Protein AF-A0A417QX88-F1 (afdb_monomer)

Solvent-accessible surface area (backbone atoms only — not comparable to full-atom values): 11769 Å² total; per-residue (Å²): 132,77,87,82,66,72,83,71,76,56,52,74,82,55,57,84,54,62,68,62,38,30,56,49,25,40,46,47,68,73,67,51,51,73,69,57,49,43,48,50,41,42,77,67,42,73,80,73,62,98,41,61,74,57,43,46,50,51,44,55,52,35,53,58,27,56,59,56,58,77,44,70,67,60,39,42,36,34,41,70,45,60,70,69,62,18,41,51,52,52,48,52,23,46,29,65,70,27,60,65,53,34,49,46,48,53,67,52,51,44,45,26,62,74,70,68,50,40,74,63,57,73,62,60,55,47,54,51,52,52,54,47,29,77,75,28,71,75,56,49,70,53,53,67,70,57,52,52,47,44,48,59,51,50,49,52,49,43,57,76,63,45,35,50,80,67,90,73,78,83,90,53,49,12,56,60,100,92,46,69,54,42,76,82,85,96,77,88,59,70,42,92,76,82,74,39,28,51,64,86,128

Mean predicted aligned error: 9.27 Å

Sequence (201 aa):
MDHSYRYIASLTREPFLFYEMRSIAKLMAEGNSDDAIVKEIVEQNLFQYPTEKSITRIAKACIKRLHALEDDSLVSAIASQPTDVAKQICLYALMKQSRLAWEFMVTVIGEKYRLRDTSFGKIDLNTFFMRLQEQNDTVASWIDTTITKLKQIIARVMESNITETYDLDDDTYAEEEGKVYDVADDSEWKAVGEKIRINIR

Foldseek 3Di:
DDPPDDADLCCLLAFLCLVLLLQLLQVVVVVDDLVRSLVVCLVVVVVVDPDNVSSSVNSVSSVVLLVLVVDNVLSNCLNDPPSQSVLVSSLVSVLSVGVLSVCLCCPQVVVCLVVVPFFDDPVSLVVSLVVVLVVDVVSVPDDPVSSVSSSVRSVVSCVRHFWDWDPDDAQAWFDDPLDIGGDDDDDDTHDDDTRTTGDDD

Structure (mmCIF, N/CA/C/O backbone):
data_AF-A0A417QX88-F1
#
_entry.id   AF-A0A417QX88-F1
#
loop_
_atom_site.group_PDB
_atom_site.id
_atom_site.type_symbol
_atom_site.label_atom_id
_atom_site.label_alt_id
_atom_site.label_comp_id
_atom_site.label_asym_id
_atom_site.label_entity_id
_atom_site.label_seq_id
_atom_site.pdbx_PDB_ins_code
_atom_site.Cartn_x
_atom_site.Cartn_y
_atom_site.Cartn_z
_atom_site.occupancy
_atom_site.B_iso_or_equiv
_atom_site.auth_seq_id
_atom_site.auth_comp_id
_atom_site.auth_asym_id
_atom_site.auth_atom_id
_atom_site.pdbx_PDB_model_num
ATOM 1 N N . MET A 1 1 ? -9.409 -3.295 -14.154 1.00 56.66 1 MET A N 1
ATOM 2 C CA . MET A 1 1 ? -8.949 -1.932 -13.815 1.00 56.66 1 MET A CA 1
ATOM 3 C C . MET A 1 1 ? -8.935 -1.123 -15.102 1.00 56.66 1 MET A C 1
ATOM 5 O O . MET A 1 1 ? -8.547 -1.681 -16.125 1.00 56.66 1 MET A O 1
ATOM 9 N N . ASP A 1 2 ? -9.397 0.126 -15.090 1.00 51.06 2 ASP A N 1
ATOM 10 C CA . ASP A 1 2 ? -9.293 0.988 -16.274 1.00 51.06 2 ASP A CA 1
ATOM 11 C C . ASP A 1 2 ? -7.820 1.383 -16.498 1.00 51.06 2 ASP A C 1
ATOM 13 O O . ASP A 1 2 ? -7.106 1.725 -15.555 1.00 51.06 2 ASP A O 1
ATOM 17 N N . HIS A 1 3 ? -7.357 1.315 -17.745 1.00 54.84 3 HIS A N 1
ATOM 18 C CA . HIS A 1 3 ? -5.982 1.647 -18.125 1.00 54.84 3 HIS A CA 1
ATOM 19 C C . HIS A 1 3 ? -5.773 3.169 -18.294 1.00 54.84 3 HIS A C 1
ATOM 21 O O . HIS A 1 3 ? -4.644 3.613 -18.517 1.00 54.84 3 HIS A O 1
ATOM 27 N N . SER A 1 4 ? -6.831 3.980 -18.142 1.00 61.69 4 SER A N 1
ATOM 28 C CA . SER A 1 4 ? -6.784 5.452 -18.167 1.00 61.69 4 SER A CA 1
ATOM 29 C C . SER A 1 4 ? -6.117 6.098 -16.938 1.00 61.69 4 SER A C 1
ATOM 31 O O . SER A 1 4 ? -5.717 7.265 -16.990 1.00 61.69 4 SER A O 1
ATOM 33 N N . TYR A 1 5 ? -5.969 5.366 -15.825 1.00 72.31 5 TYR A N 1
ATOM 34 C CA . TYR A 1 5 ? -5.398 5.912 -14.590 1.00 72.31 5 TYR A CA 1
ATOM 35 C C . TYR A 1 5 ? -3.948 6.370 -14.802 1.00 72.31 5 TYR A C 1
ATOM 37 O O . TYR A 1 5 ? -3.100 5.609 -15.267 1.00 72.31 5 TYR A O 1
ATOM 45 N N . ARG A 1 6 ? -3.644 7.618 -14.432 1.00 87.25 6 ARG A N 1
ATOM 46 C CA . ARG A 1 6 ? -2.292 8.193 -14.539 1.00 87.25 6 ARG A CA 1
ATOM 47 C C . ARG A 1 6 ? -1.358 7.636 -13.463 1.00 87.25 6 ARG A C 1
ATOM 49 O O . ARG A 1 6 ? -1.769 7.456 -12.317 1.00 87.25 6 ARG A O 1
ATOM 56 N N . TYR A 1 7 ? -0.083 7.446 -13.804 1.00 91.50 7 TYR A N 1
ATOM 57 C CA . TYR A 1 7 ? 0.955 7.196 -12.805 1.00 91.50 7 TYR A CA 1
ATOM 58 C C . TYR A 1 7 ? 1.126 8.431 -11.918 1.00 91.50 7 TYR A C 1
ATOM 60 O O . TYR A 1 7 ? 1.327 9.542 -12.407 1.00 91.50 7 TYR A O 1
ATOM 68 N N . ILE A 1 8 ? 1.061 8.230 -10.603 1.00 91.50 8 ILE A N 1
ATOM 69 C CA . ILE A 1 8 ? 1.268 9.274 -9.600 1.00 91.50 8 ILE A CA 1
ATOM 70 C C . ILE A 1 8 ? 2.163 8.745 -8.481 1.00 91.50 8 ILE A C 1
ATOM 72 O O . ILE A 1 8 ? 2.001 7.620 -8.014 1.00 91.50 8 ILE A O 1
ATOM 76 N N . ALA A 1 9 ? 3.081 9.578 -7.997 1.00 90.75 9 ALA A N 1
ATOM 77 C CA . ALA A 1 9 ? 3.989 9.231 -6.905 1.00 90.75 9 ALA A CA 1
ATOM 78 C C . ALA A 1 9 ? 3.342 9.363 -5.504 1.00 90.75 9 ALA A C 1
ATOM 80 O O . ALA A 1 9 ? 4.040 9.623 -4.521 1.00 90.75 9 ALA A O 1
ATOM 81 N N . SER A 1 10 ? 2.014 9.211 -5.382 1.00 87.00 10 SER A N 1
ATOM 82 C CA . SER A 1 10 ? 1.261 9.415 -4.127 1.00 87.00 10 SER A CA 1
ATOM 83 C C . SER A 1 10 ? 1.752 8.526 -2.984 1.00 87.00 10 SER A C 1
ATOM 85 O O . SER A 1 10 ? 1.818 8.987 -1.844 1.00 87.00 10 SER A O 1
ATOM 87 N N . LEU A 1 11 ? 2.214 7.309 -3.300 1.00 90.44 11 LEU A N 1
ATOM 88 C CA . LEU A 1 11 ? 2.825 6.374 -2.348 1.00 90.44 11 LEU A CA 1
ATOM 89 C C . LEU A 1 11 ? 3.933 7.017 -1.498 1.00 90.44 11 LEU A C 1
ATOM 91 O O . LEU A 1 11 ? 4.059 6.680 -0.327 1.00 90.44 11 LEU A O 1
ATOM 95 N N . THR A 1 12 ? 4.688 7.990 -2.031 1.00 91.06 12 THR A N 1
ATOM 96 C CA . THR A 1 12 ? 5.732 8.717 -1.274 1.00 91.06 12 THR A CA 1
ATOM 97 C C . THR A 1 12 ? 5.208 9.462 -0.041 1.00 91.06 12 THR A C 1
ATOM 99 O O . THR A 1 12 ? 5.976 9.706 0.890 1.00 91.06 12 THR A O 1
ATOM 102 N N . ARG A 1 13 ? 3.916 9.817 -0.028 1.00 87.19 13 ARG A N 1
ATOM 103 C CA . ARG A 1 13 ? 3.215 10.525 1.058 1.00 87.19 13 ARG A CA 1
ATOM 104 C C . ARG A 1 13 ? 2.175 9.653 1.763 1.00 87.19 13 ARG A C 1
ATOM 106 O O . ARG A 1 13 ? 1.804 9.955 2.899 1.00 87.19 13 ARG A O 1
ATOM 113 N N . GLU A 1 14 ? 1.670 8.637 1.069 1.00 89.81 14 GLU A N 1
ATOM 114 C CA . GLU A 1 14 ? 0.583 7.735 1.471 1.00 89.81 14 GLU A CA 1
ATOM 115 C C . GLU A 1 14 ? 1.016 6.282 1.204 1.00 89.81 14 GLU A C 1
ATOM 117 O O . GLU A 1 14 ? 0.520 5.654 0.264 1.00 89.81 14 GLU A O 1
ATOM 122 N N . PRO A 1 15 ? 1.985 5.754 1.981 1.00 91.75 15 PRO A N 1
ATOM 123 C CA . PRO A 1 15 ? 2.540 4.414 1.789 1.00 91.75 15 PRO A CA 1
ATOM 124 C C . PRO A 1 15 ? 1.528 3.334 2.224 1.00 91.75 15 PRO A C 1
ATOM 126 O O . PRO A 1 15 ? 0.315 3.555 2.209 1.00 91.75 15 PRO A O 1
ATOM 129 N N . PHE A 1 16 ? 2.006 2.145 2.601 1.00 94.25 16 PHE A N 1
ATOM 130 C CA . PHE A 1 16 ? 1.146 1.001 2.909 1.00 94.25 16 PHE A CA 1
ATOM 131 C C . PHE A 1 16 ? 0.114 1.272 4.018 1.00 94.25 16 PHE A C 1
ATOM 133 O O . PHE A 1 16 ? -1.048 0.914 3.846 1.00 94.25 16 PHE A O 1
ATOM 140 N N . LEU A 1 17 ? 0.513 1.977 5.088 1.00 94.69 17 LEU A N 1
ATOM 141 C CA . LEU A 1 17 ? -0.375 2.475 6.154 1.00 94.69 17 LEU A CA 1
ATOM 142 C C . LEU A 1 17 ? -1.281 1.384 6.766 1.00 94.69 17 LEU A C 1
ATOM 144 O O . LEU A 1 17 ? -2.457 1.614 7.030 1.00 94.69 17 LEU A O 1
ATOM 148 N N . PHE A 1 18 ? -0.757 0.163 6.938 1.00 96.00 18 PHE A N 1
ATOM 149 C CA . PHE A 1 18 ? -1.550 -0.998 7.362 1.00 96.00 18 PHE A CA 1
ATOM 150 C C . PHE A 1 18 ? -2.247 -0.797 8.714 1.00 96.00 18 PHE A C 1
ATOM 152 O O . PHE A 1 18 ? -3.421 -1.137 8.855 1.00 96.00 18 PHE A O 1
ATOM 159 N N . TYR A 1 19 ? -1.543 -0.235 9.699 1.00 95.50 19 TYR A N 1
ATOM 160 C CA . TYR A 1 19 ? -2.104 -0.020 11.031 1.00 95.50 19 TYR A CA 1
ATOM 161 C C . TYR A 1 19 ? -3.177 1.071 11.011 1.00 95.50 19 TYR A C 1
ATOM 163 O O . TYR A 1 19 ? -4.249 0.880 11.577 1.00 95.50 19 TYR A O 1
ATOM 171 N N . GLU A 1 20 ? -2.944 2.166 10.286 1.00 97.56 20 GLU A N 1
ATOM 172 C CA . GLU A 1 20 ? -3.911 3.251 10.118 1.00 97.56 20 GLU A CA 1
ATOM 173 C C . GLU A 1 20 ? -5.166 2.786 9.357 1.00 97.56 20 GLU A C 1
ATOM 175 O O . GLU A 1 20 ? -6.287 3.065 9.783 1.00 97.56 20 GLU A O 1
ATOM 180 N N . MET A 1 21 ? -4.986 2.010 8.280 1.00 97.50 21 MET A N 1
ATOM 181 C CA . MET A 1 21 ? -6.064 1.331 7.547 1.00 97.50 21 MET A CA 1
ATOM 182 C C . MET A 1 21 ? -6.881 0.418 8.465 1.00 97.50 21 MET A C 1
ATOM 184 O O . MET A 1 21 ? -8.108 0.456 8.432 1.00 97.50 21 MET A O 1
ATOM 188 N N . ARG A 1 22 ? -6.218 -0.385 9.308 1.00 97.75 22 ARG A N 1
ATOM 189 C CA . ARG A 1 22 ? -6.894 -1.321 10.213 1.00 97.75 22 ARG A CA 1
ATOM 190 C C . ARG A 1 22 ? -7.647 -0.622 11.342 1.00 97.75 22 ARG A C 1
ATOM 192 O O . ARG A 1 22 ? -8.733 -1.074 11.697 1.00 97.75 22 ARG A O 1
ATOM 199 N N . SER A 1 23 ? -7.110 0.466 11.889 1.00 97.19 23 SER A N 1
ATOM 200 C CA . SER A 1 23 ? -7.814 1.277 12.888 1.00 97.19 23 SER A CA 1
ATOM 201 C C . SER A 1 23 ? -9.066 1.932 12.300 1.00 97.19 23 SER A C 1
ATOM 203 O O . SER A 1 23 ? -10.122 1.867 12.919 1.00 97.19 23 SER A O 1
ATOM 205 N N . ILE A 1 24 ? -8.993 2.471 11.077 1.00 98.00 24 ILE A N 1
ATOM 206 C CA . ILE A 1 24 ? -10.173 3.014 10.384 1.00 98.00 24 ILE A CA 1
ATOM 207 C C . ILE A 1 24 ? -11.195 1.920 10.078 1.00 98.00 24 ILE A C 1
ATOM 209 O O . ILE A 1 24 ? -12.373 2.110 10.350 1.00 98.00 24 ILE A O 1
ATOM 213 N N . ALA A 1 25 ? -10.763 0.767 9.561 1.00 97.75 25 ALA A N 1
ATOM 214 C CA . ALA A 1 25 ? -11.668 -0.330 9.223 1.00 97.75 25 ALA A CA 1
ATOM 215 C C . ALA A 1 25 ? -12.491 -0.818 10.433 1.00 97.75 25 ALA A C 1
ATOM 217 O O . ALA A 1 25 ? -13.651 -1.185 10.268 1.00 97.75 25 ALA A O 1
ATOM 218 N N . LYS A 1 26 ? -11.925 -0.777 11.650 1.00 97.06 26 LYS A N 1
ATOM 219 C CA . LYS A 1 26 ? -12.666 -1.049 12.896 1.00 97.06 26 LYS A CA 1
ATOM 220 C C . LYS A 1 26 ? -13.763 -0.012 13.144 1.00 97.06 26 LYS A C 1
ATOM 222 O O . LYS A 1 26 ? -14.918 -0.391 13.288 1.00 97.06 26 LYS A O 1
ATOM 227 N N . LEU A 1 27 ? -13.420 1.275 13.094 1.00 97.00 27 LEU A N 1
ATOM 228 C CA . LEU A 1 27 ? -14.381 2.364 13.301 1.00 97.00 27 LEU A CA 1
ATOM 229 C C . LEU A 1 27 ? -15.478 2.393 12.216 1.00 97.00 27 LEU A C 1
ATOM 231 O O . LEU A 1 27 ? -16.621 2.731 12.514 1.00 97.00 27 LEU A O 1
ATOM 235 N N . MET A 1 28 ? -15.166 1.990 10.976 1.00 96.69 28 MET A N 1
ATOM 236 C CA . MET A 1 28 ? -16.160 1.792 9.908 1.00 96.69 28 MET A CA 1
ATOM 237 C C . MET A 1 28 ? -17.091 0.607 10.206 1.00 96.69 28 MET A C 1
ATOM 239 O O . MET A 1 28 ? -18.299 0.720 10.016 1.00 96.69 28 MET A O 1
ATOM 243 N N . ALA A 1 29 ? -16.560 -0.512 10.715 1.00 93.12 29 ALA A N 1
ATOM 244 C CA . ALA A 1 29 ? -17.356 -1.686 11.091 1.00 93.12 29 ALA A CA 1
ATOM 245 C C . ALA A 1 29 ? -18.301 -1.432 12.286 1.00 93.12 29 ALA A C 1
ATOM 247 O O . ALA A 1 29 ? -19.298 -2.134 12.442 1.00 93.12 29 ALA A O 1
ATOM 248 N N . GLU A 1 30 ? -18.021 -0.412 13.099 1.00 93.56 30 GLU A N 1
ATOM 249 C CA . GLU A 1 30 ? -18.901 0.089 14.165 1.00 93.56 30 GLU A CA 1
ATOM 250 C C . GLU A 1 30 ? -20.047 0.985 13.642 1.00 93.56 30 GLU A C 1
ATOM 252 O O . GLU A 1 30 ? -20.942 1.348 14.404 1.00 93.56 30 GLU A O 1
ATOM 257 N N . GLY A 1 31 ? -20.058 1.322 12.345 1.00 92.75 31 GLY A N 1
ATOM 258 C CA . GLY A 1 31 ? -21.099 2.138 11.709 1.00 92.75 31 GLY A CA 1
ATOM 259 C C . GLY A 1 31 ? -20.891 3.653 11.818 1.00 92.75 31 GLY A C 1
ATOM 260 O O . GLY A 1 31 ? -21.815 4.418 11.534 1.00 92.75 31 GLY A O 1
ATOM 261 N N . ASN A 1 32 ? -19.698 4.106 12.216 1.00 94.00 32 ASN A N 1
ATOM 262 C CA . ASN A 1 32 ? -19.361 5.529 12.255 1.00 94.00 32 ASN A CA 1
ATOM 263 C C . ASN A 1 32 ? -19.246 6.115 10.834 1.00 94.00 32 ASN A C 1
ATOM 265 O O . ASN A 1 32 ? -18.794 5.448 9.905 1.00 94.00 32 ASN A O 1
ATOM 269 N N . SER A 1 33 ? -19.613 7.388 10.658 1.00 96.81 33 SER A N 1
ATOM 270 C CA . SER A 1 33 ? -19.434 8.089 9.379 1.00 96.81 33 SER A CA 1
ATOM 271 C C . SER A 1 33 ? -17.982 8.527 9.164 1.00 96.81 33 SER A C 1
ATOM 273 O O . SER A 1 33 ? -17.282 8.841 10.125 1.00 96.81 33 SER A O 1
ATOM 275 N N . ASP A 1 34 ? -17.544 8.637 7.905 1.00 97.69 34 ASP A N 1
ATOM 276 C CA . ASP A 1 34 ? -16.182 9.068 7.539 1.00 97.69 34 ASP A CA 1
ATOM 277 C C . ASP A 1 34 ? -15.715 10.335 8.288 1.00 97.69 34 ASP A C 1
ATOM 279 O O . ASP A 1 34 ? -14.581 10.394 8.765 1.00 97.69 34 ASP A O 1
ATOM 283 N N . ASP A 1 35 ? -16.584 11.342 8.433 1.00 97.31 35 ASP A N 1
ATOM 284 C CA . ASP A 1 35 ? -16.258 12.582 9.152 1.00 97.31 35 ASP A CA 1
ATOM 285 C C . ASP A 1 35 ? -16.132 12.374 10.671 1.00 97.31 35 ASP A C 1
ATOM 287 O O . ASP A 1 35 ? -15.257 12.977 11.295 1.00 97.31 35 ASP A O 1
ATOM 291 N N . ALA A 1 36 ? -16.954 11.504 11.272 1.00 97.25 36 ALA A N 1
ATOM 292 C CA . ALA A 1 36 ? -16.833 11.137 12.684 1.00 97.25 36 ALA A CA 1
ATOM 293 C C . ALA A 1 36 ? -15.532 10.359 12.942 1.00 97.25 36 ALA A C 1
ATOM 295 O O . ALA A 1 36 ? -14.806 10.676 13.881 1.00 97.25 36 ALA A O 1
ATOM 296 N N . ILE A 1 37 ? -15.188 9.428 12.048 1.00 97.62 37 ILE A N 1
ATOM 297 C CA . ILE A 1 37 ? -13.945 8.648 12.084 1.00 97.62 37 ILE A CA 1
ATOM 298 C C . ILE A 1 37 ? -12.719 9.563 11.981 1.00 97.62 37 ILE A C 1
ATOM 300 O O . ILE A 1 37 ? -11.797 9.465 12.790 1.00 97.62 37 ILE A O 1
ATOM 304 N N . VAL A 1 38 ? -12.696 10.489 11.012 1.00 97.44 38 VAL A N 1
ATOM 305 C CA . VAL A 1 38 ? -11.594 11.461 10.877 1.00 97.44 38 VAL A CA 1
ATOM 306 C C . VAL A 1 38 ? -11.479 12.328 12.127 1.00 97.44 38 VAL A C 1
ATOM 308 O O . VAL A 1 38 ? -10.363 12.562 12.591 1.00 97.44 38 VAL A O 1
ATOM 311 N N . LYS A 1 39 ? -12.608 12.794 12.675 1.00 97.06 39 LYS A N 1
ATOM 312 C CA . LYS A 1 39 ? -12.636 13.601 13.896 1.00 97.06 39 LYS A CA 1
ATOM 313 C C . LYS A 1 39 ? -12.027 12.838 15.076 1.00 97.06 39 LYS A C 1
ATOM 315 O O . LYS A 1 39 ? -11.098 13.346 15.694 1.00 97.06 39 LYS A O 1
ATOM 320 N N . GLU A 1 40 ? -12.487 11.618 15.338 1.00 96.94 40 GLU A N 1
ATOM 321 C CA . GLU A 1 40 ? -12.013 10.795 16.454 1.00 96.94 40 GLU A CA 1
ATOM 322 C C . GLU A 1 40 ? -10.508 10.503 16.369 1.00 96.94 40 GLU A C 1
ATOM 324 O O . GLU A 1 40 ? -9.769 10.694 17.336 1.00 96.94 40 GLU A O 1
ATOM 329 N N . ILE A 1 41 ? -10.035 10.104 15.185 1.00 96.19 41 ILE A N 1
ATOM 330 C CA . ILE A 1 41 ? -8.622 9.801 14.929 1.00 96.19 41 ILE A CA 1
ATOM 331 C C . ILE A 1 41 ? -7.725 11.021 15.182 1.00 96.19 41 ILE A C 1
ATOM 333 O O . ILE A 1 41 ? -6.596 10.857 15.654 1.00 96.19 41 ILE A O 1
ATOM 337 N N . VAL A 1 42 ? -8.207 12.228 14.867 1.00 95.88 42 VAL A N 1
ATOM 338 C CA . VAL A 1 42 ? -7.495 13.490 15.116 1.00 95.88 42 VAL A CA 1
ATOM 339 C C . VAL A 1 42 ? -7.536 13.864 16.598 1.00 95.88 42 VAL A C 1
ATOM 341 O O . VAL A 1 42 ? -6.475 14.088 17.174 1.00 95.88 42 VAL A O 1
ATOM 344 N N . GLU A 1 43 ? -8.716 13.878 17.224 1.00 95.50 43 GLU A N 1
ATOM 345 C CA . GLU A 1 43 ? -8.901 14.288 18.626 1.00 95.50 43 GLU A CA 1
ATOM 346 C C . GLU A 1 43 ? -8.156 13.379 19.616 1.00 95.50 43 GLU A C 1
ATOM 348 O O . GLU A 1 43 ? -7.563 13.870 20.574 1.00 95.50 43 GLU A O 1
ATOM 353 N N . GLN A 1 44 ? -8.128 12.065 19.369 1.00 94.38 44 GLN A N 1
ATOM 354 C CA . GLN A 1 44 ? -7.397 11.102 20.204 1.00 94.38 44 GLN A CA 1
ATOM 355 C C . GLN A 1 44 ? -5.948 10.854 19.731 1.00 94.38 44 GLN A C 1
ATOM 357 O O . GLN A 1 44 ? -5.217 10.091 20.362 1.00 94.38 44 GLN A O 1
ATOM 362 N N . ASN A 1 45 ? -5.523 11.456 18.610 1.00 92.56 45 ASN A N 1
ATOM 363 C CA . ASN A 1 45 ? -4.259 11.168 17.917 1.00 92.56 45 ASN A CA 1
ATOM 364 C C . ASN A 1 45 ? -3.975 9.654 17.786 1.00 92.56 45 ASN A C 1
ATOM 366 O O . ASN A 1 45 ? -2.886 9.174 18.108 1.00 92.56 45 ASN A O 1
ATOM 370 N N . LEU A 1 46 ? -4.950 8.875 17.301 1.00 90.75 46 LEU A N 1
ATOM 371 C CA . LEU A 1 46 ? -4.855 7.403 17.256 1.00 90.75 46 LEU A CA 1
ATOM 372 C C . LEU A 1 46 ? -3.676 6.882 16.419 1.00 90.75 46 LEU A C 1
ATOM 374 O O . LEU A 1 46 ? -3.261 5.735 16.568 1.00 90.75 46 LEU A O 1
ATOM 378 N N . PHE A 1 47 ? -3.126 7.721 15.541 1.00 91.88 47 PHE A N 1
ATOM 379 C CA . PHE A 1 47 ? -1.981 7.390 14.698 1.00 91.88 47 PHE A CA 1
ATOM 380 C C . PHE A 1 47 ? -0.627 7.852 15.271 1.00 91.88 47 PHE A C 1
ATOM 382 O O . PHE A 1 47 ? 0.406 7.519 14.697 1.00 91.88 47 PHE A O 1
ATOM 389 N N . GLN A 1 48 ? -0.609 8.620 16.366 1.00 92.12 48 GLN A N 1
ATOM 390 C CA . GLN A 1 48 ? 0.602 9.134 17.026 1.00 92.12 48 GLN A CA 1
ATOM 391 C C . GLN A 1 48 ? 1.520 9.976 16.106 1.00 92.12 48 GLN A C 1
ATOM 393 O O . GLN A 1 48 ? 2.746 9.959 16.230 1.00 92.12 48 GLN A O 1
ATOM 398 N N . TYR A 1 49 ? 0.939 10.753 15.182 1.00 90.88 49 TYR A N 1
ATOM 399 C CA . TYR A 1 49 ? 1.696 11.685 14.329 1.00 90.88 49 TYR A CA 1
ATOM 400 C C . TYR A 1 49 ? 1.814 13.069 14.998 1.00 90.88 49 TYR A C 1
ATOM 402 O O . TYR A 1 49 ? 0.933 13.469 15.759 1.00 90.88 49 TYR A O 1
ATOM 410 N N . PRO A 1 50 ? 2.859 13.862 14.686 1.00 89.44 50 PRO A N 1
ATOM 411 C CA . PRO A 1 50 ? 3.140 15.122 15.384 1.00 89.44 50 PRO A CA 1
ATOM 412 C C . PRO A 1 50 ? 2.215 16.296 15.014 1.00 89.44 50 PRO A C 1
ATOM 414 O O . PRO A 1 50 ? 2.346 17.370 15.591 1.00 89.44 50 PRO A O 1
ATOM 417 N N . THR A 1 51 ? 1.334 16.157 14.013 1.00 94.38 51 THR A N 1
ATOM 418 C CA . THR A 1 51 ? 0.453 17.250 13.554 1.00 94.38 51 THR A CA 1
ATOM 419 C C . THR A 1 51 ? -0.908 16.742 13.083 1.00 94.38 51 THR A C 1
ATOM 421 O O . THR A 1 51 ? -0.979 15.858 12.227 1.00 94.38 51 THR A O 1
ATOM 424 N N . GLU A 1 52 ? -1.987 17.389 13.533 1.00 94.38 52 GLU A N 1
ATOM 425 C CA . GLU A 1 52 ? -3.375 17.127 13.106 1.00 94.38 52 GLU A CA 1
ATOM 426 C C . GLU A 1 52 ? -3.546 17.138 11.584 1.00 94.38 52 GLU A C 1
ATOM 428 O O . GLU A 1 52 ? -4.240 16.296 11.017 1.00 94.38 52 GLU A O 1
ATOM 433 N N . LYS A 1 53 ? -2.851 18.046 10.889 1.00 94.25 53 LYS A N 1
ATOM 434 C CA . LYS A 1 53 ? -2.840 18.114 9.421 1.00 94.25 53 LYS A CA 1
ATOM 435 C C . LYS A 1 53 ? -2.299 16.833 8.772 1.00 94.25 53 LYS A C 1
ATOM 437 O O . LYS A 1 53 ? -2.783 16.439 7.711 1.00 94.25 53 LYS A O 1
ATOM 442 N N . SER A 1 54 ? -1.310 16.182 9.387 1.00 91.88 54 SER A N 1
ATOM 443 C CA . SER A 1 54 ? -0.781 14.898 8.908 1.00 91.88 54 SER A CA 1
ATOM 444 C C . SER A 1 54 ? -1.747 13.759 9.210 1.00 91.88 54 SER A C 1
ATOM 446 O O . SER A 1 54 ? -2.041 12.982 8.304 1.00 91.88 54 SER A O 1
ATOM 448 N N . ILE A 1 55 ? -2.293 13.722 10.430 1.00 94.62 55 ILE A N 1
ATOM 449 C CA . ILE A 1 55 ? -3.296 12.740 10.866 1.00 94.62 55 ILE A CA 1
ATOM 450 C C . ILE A 1 55 ? -4.519 12.782 9.937 1.00 94.62 55 ILE A C 1
ATOM 452 O O . ILE A 1 55 ? -4.858 11.779 9.317 1.00 94.62 55 ILE A O 1
ATOM 456 N N . THR A 1 56 ? -5.105 13.966 9.739 1.00 96.25 56 THR A N 1
ATOM 457 C CA . THR A 1 56 ? -6.270 14.201 8.867 1.00 96.25 56 THR A CA 1
ATOM 458 C C . THR A 1 56 ? -6.017 13.737 7.432 1.00 96.25 56 THR A C 1
ATOM 460 O O . THR A 1 56 ? -6.876 13.114 6.809 1.00 96.25 56 THR A O 1
ATOM 463 N N . ARG A 1 57 ? -4.832 14.040 6.881 1.00 94.88 57 ARG A N 1
ATOM 464 C CA . ARG A 1 57 ? -4.456 13.643 5.517 1.00 94.88 57 ARG A CA 1
ATOM 465 C C . ARG A 1 57 ? -4.334 12.125 5.390 1.00 94.88 57 ARG A C 1
ATOM 467 O O . ARG A 1 57 ? -4.840 11.566 4.423 1.00 94.88 57 ARG A O 1
ATOM 474 N N . ILE A 1 58 ? -3.680 11.475 6.352 1.00 95.62 58 ILE A N 1
ATOM 475 C CA . ILE A 1 58 ? -3.515 10.017 6.383 1.00 95.62 58 ILE A CA 1
ATOM 476 C C . ILE A 1 58 ? -4.877 9.339 6.553 1.00 95.62 58 ILE A C 1
ATOM 478 O O . ILE A 1 58 ? -5.191 8.433 5.788 1.00 95.62 58 ILE A O 1
ATOM 482 N N . ALA A 1 59 ? -5.727 9.840 7.453 1.00 96.94 59 ALA A N 1
ATOM 483 C CA . ALA A 1 59 ? -7.060 9.295 7.675 1.00 96.94 59 ALA A CA 1
ATOM 484 C C . ALA A 1 59 ? -7.910 9.334 6.396 1.00 96.94 59 ALA A C 1
ATOM 486 O O . ALA A 1 59 ? -8.422 8.306 5.958 1.00 96.94 59 ALA A O 1
ATOM 487 N N . LYS A 1 60 ? -7.967 10.491 5.720 1.00 96.25 60 LYS A N 1
ATOM 488 C CA . LYS A 1 60 ? -8.690 10.642 4.444 1.00 96.25 60 LYS A CA 1
ATOM 489 C C . LYS A 1 60 ? -8.102 9.787 3.314 1.00 96.25 60 LYS A C 1
ATOM 491 O O . LYS A 1 60 ? -8.856 9.279 2.487 1.00 96.25 60 LYS A O 1
ATOM 496 N N . ALA A 1 61 ? -6.782 9.594 3.275 1.00 94.88 61 ALA A N 1
ATOM 497 C CA . ALA A 1 61 ? -6.136 8.716 2.297 1.00 94.88 61 ALA A CA 1
ATOM 498 C C . ALA A 1 61 ? -6.487 7.233 2.515 1.00 94.88 61 ALA A C 1
ATOM 500 O O . ALA A 1 61 ? -6.747 6.521 1.542 1.00 94.88 61 ALA A O 1
ATOM 501 N N . CYS A 1 62 ? -6.535 6.793 3.776 1.00 97.19 62 CYS A N 1
ATOM 502 C CA . CYS A 1 62 ? -6.922 5.440 4.169 1.00 97.19 62 CYS A CA 1
ATOM 503 C C . CYS A 1 62 ? -8.418 5.178 3.936 1.00 97.19 62 CYS A C 1
ATOM 505 O O . CYS A 1 62 ? -8.749 4.195 3.284 1.00 97.19 62 CYS A O 1
ATOM 507 N N . ILE A 1 63 ? -9.312 6.087 4.345 1.00 97.38 63 ILE A N 1
ATOM 508 C CA . ILE A 1 63 ? -10.758 6.013 4.050 1.00 97.38 63 ILE A CA 1
ATOM 509 C C . ILE A 1 63 ? -10.994 5.883 2.538 1.00 97.38 63 ILE A C 1
ATOM 511 O O . ILE A 1 63 ? -11.648 4.948 2.081 1.00 97.38 63 ILE A O 1
ATOM 515 N N . LYS A 1 64 ? -10.357 6.739 1.724 1.00 95.38 64 LYS A N 1
ATOM 516 C CA . LYS A 1 64 ? -10.427 6.646 0.255 1.00 95.38 64 LYS A CA 1
ATOM 517 C C . LYS A 1 64 ? -9.916 5.302 -0.290 1.00 95.38 64 LYS A C 1
ATOM 519 O O . LYS A 1 64 ? -10.377 4.860 -1.339 1.00 95.38 64 LYS A O 1
ATOM 524 N N . ARG A 1 65 ? -8.928 4.681 0.363 1.00 95.81 65 ARG A N 1
ATOM 525 C C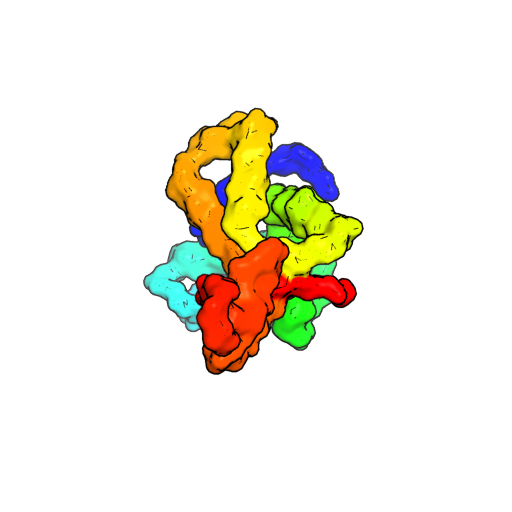A . ARG A 1 65 ? -8.366 3.381 -0.036 1.00 95.81 65 ARG A CA 1
ATOM 526 C C . ARG A 1 65 ? -9.282 2.219 0.358 1.00 95.81 65 ARG A C 1
ATOM 528 O O . ARG A 1 65 ? -9.403 1.286 -0.425 1.00 95.81 65 ARG A O 1
ATOM 535 N N . LEU A 1 66 ? -9.934 2.293 1.519 1.00 97.25 66 LEU A N 1
ATOM 536 C CA . LEU A 1 66 ? -10.930 1.318 1.972 1.00 97.25 66 LEU A CA 1
ATOM 537 C C . LEU A 1 66 ? -12.171 1.349 1.075 1.00 97.25 66 LEU A C 1
ATOM 539 O O . LEU A 1 66 ? -12.535 0.313 0.533 1.00 97.25 66 LEU A O 1
ATOM 543 N N . HIS A 1 67 ? -12.732 2.530 0.796 1.00 96.06 67 HIS A N 1
ATOM 544 C CA . HIS A 1 67 ? -13.865 2.672 -0.133 1.00 96.06 67 HIS A CA 1
ATOM 545 C C . HIS A 1 67 ? -13.561 2.154 -1.550 1.00 96.06 67 HIS A C 1
ATOM 547 O O . HIS A 1 67 ? -14.452 1.646 -2.219 1.00 96.06 67 HIS A O 1
ATOM 553 N N . ALA A 1 68 ? -12.300 2.201 -2.002 1.00 93.62 68 ALA A N 1
ATOM 554 C CA . ALA A 1 68 ? -11.886 1.652 -3.301 1.00 93.62 68 ALA A CA 1
ATOM 555 C C . ALA A 1 68 ? -11.903 0.106 -3.379 1.00 93.62 68 ALA A C 1
ATOM 557 O O . ALA A 1 68 ? -11.712 -0.461 -4.464 1.00 93.62 68 ALA A O 1
ATOM 558 N N . LEU A 1 69 ? -12.126 -0.594 -2.260 1.00 94.19 69 LEU A N 1
ATOM 559 C CA . LEU A 1 69 ? -12.443 -2.025 -2.273 1.00 94.19 69 LEU A CA 1
ATOM 560 C C . LEU A 1 69 ? -13.822 -2.280 -2.891 1.00 94.19 69 LEU A C 1
ATOM 562 O O . LEU A 1 69 ? -13.945 -3.246 -3.643 1.00 94.19 69 LEU A O 1
ATOM 566 N N . GLU A 1 70 ? -14.780 -1.371 -2.663 1.00 94.25 70 GLU A N 1
ATOM 567 C CA . GLU A 1 70 ? -16.188 -1.466 -3.093 1.00 94.25 70 GLU A CA 1
ATOM 568 C C . GLU A 1 70 ? -16.911 -2.699 -2.504 1.00 94.25 70 GLU A C 1
ATOM 570 O O . GLU A 1 70 ? -17.842 -3.234 -3.102 1.00 94.25 70 GLU A O 1
ATOM 575 N N . ASP A 1 71 ? -16.459 -3.160 -1.330 1.00 94.44 71 ASP A N 1
ATOM 576 C CA . ASP A 1 71 ? -16.933 -4.368 -0.646 1.00 94.44 71 ASP A CA 1
ATOM 577 C C . ASP A 1 71 ? -16.747 -4.238 0.881 1.00 94.44 71 ASP A C 1
ATOM 579 O O . ASP A 1 71 ? -15.627 -4.307 1.403 1.00 94.44 71 ASP A O 1
ATOM 583 N N . ASP A 1 72 ? -17.857 -4.072 1.605 1.00 93.69 72 ASP A N 1
ATOM 584 C CA . ASP A 1 72 ? -17.874 -3.931 3.067 1.00 93.69 72 ASP A CA 1
ATOM 585 C C . ASP A 1 72 ? -17.383 -5.195 3.794 1.00 93.69 72 ASP A C 1
ATOM 587 O O . ASP A 1 72 ? -16.864 -5.114 4.912 1.00 93.69 72 ASP A O 1
ATOM 591 N N . SER A 1 73 ? -17.485 -6.375 3.168 1.00 95.75 73 SER A N 1
ATOM 592 C CA . SER A 1 73 ? -16.972 -7.620 3.746 1.00 95.75 73 SER A CA 1
ATOM 593 C C . SER A 1 73 ? -15.441 -7.637 3.768 1.00 95.75 73 SER A C 1
ATOM 595 O O . SER A 1 73 ? -14.850 -8.100 4.745 1.00 95.75 73 SER A O 1
ATOM 597 N N . LEU A 1 74 ? -14.788 -7.038 2.763 1.00 96.19 74 LEU A N 1
ATOM 598 C CA . LEU A 1 74 ? -13.334 -6.855 2.741 1.00 96.19 74 LEU A CA 1
ATOM 599 C C . LEU A 1 74 ? -12.874 -5.810 3.769 1.00 96.19 74 LEU A C 1
ATOM 601 O O . LEU A 1 74 ? -11.853 -6.016 4.428 1.00 96.19 74 LEU A O 1
ATOM 605 N N . VAL A 1 75 ? -13.636 -4.728 3.966 1.00 97.12 75 VAL A N 1
ATOM 606 C CA . VAL A 1 75 ? -13.364 -3.736 5.027 1.00 97.12 75 VAL A CA 1
ATOM 607 C C . VAL A 1 75 ? -13.487 -4.383 6.413 1.00 97.12 75 VAL A C 1
ATOM 609 O O . VAL A 1 75 ? -12.562 -4.299 7.223 1.00 97.12 75 VAL A O 1
ATOM 612 N N . SER A 1 76 ? -14.573 -5.119 6.665 1.00 96.38 76 SER A N 1
ATOM 613 C CA . SER A 1 76 ? -14.779 -5.869 7.913 1.00 96.38 76 SER A CA 1
ATOM 614 C C . SER A 1 76 ? -13.694 -6.932 8.147 1.00 96.38 76 SER A C 1
ATOM 616 O O . SER A 1 76 ? -13.202 -7.106 9.269 1.00 96.38 76 SER A O 1
ATOM 618 N N . ALA A 1 77 ? -13.232 -7.596 7.085 1.00 96.00 77 ALA A N 1
ATOM 619 C CA . ALA A 1 77 ? -12.130 -8.547 7.153 1.00 96.00 77 ALA A CA 1
ATOM 620 C C . ALA A 1 77 ? -10.792 -7.882 7.533 1.00 96.00 77 ALA A C 1
ATOM 622 O O . ALA A 1 77 ? -10.064 -8.443 8.350 1.00 96.00 77 ALA A O 1
ATOM 623 N N . ILE A 1 78 ? -10.476 -6.673 7.044 1.00 97.38 78 ILE A N 1
ATOM 624 C CA . ILE A 1 78 ? -9.284 -5.919 7.494 1.00 97.38 78 ILE A CA 1
ATOM 625 C C . ILE A 1 78 ? -9.340 -5.656 9.009 1.00 97.38 78 ILE A C 1
ATOM 627 O O . ILE A 1 78 ? -8.328 -5.788 9.704 1.00 97.38 78 ILE A O 1
ATOM 631 N N . ALA A 1 79 ? -10.513 -5.297 9.538 1.00 97.12 79 ALA A N 1
ATOM 632 C CA . ALA A 1 79 ? -10.690 -5.040 10.964 1.00 97.12 79 ALA A CA 1
ATOM 633 C C . ALA A 1 79 ? -10.455 -6.308 11.811 1.00 97.12 79 ALA A C 1
ATOM 635 O O . ALA A 1 79 ? -9.665 -6.283 12.767 1.00 97.12 79 ALA A O 1
ATOM 636 N N .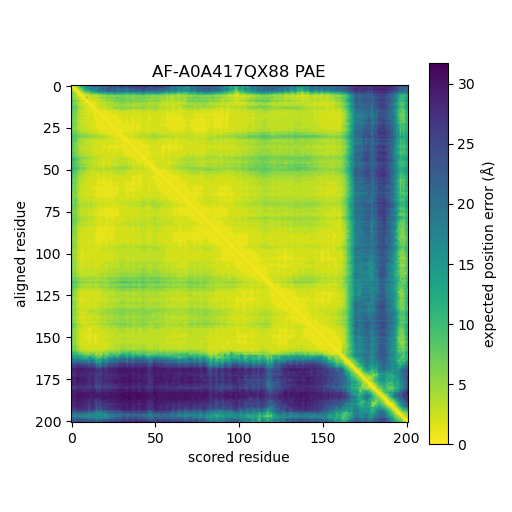 SER A 1 80 ? -11.105 -7.412 11.432 1.00 95.88 80 SER A N 1
ATOM 637 C CA . SER A 1 80 ? -11.300 -8.610 12.264 1.00 95.88 80 SER A CA 1
ATOM 638 C C . SER A 1 80 ? -10.301 -9.753 12.039 1.00 95.88 80 SER A C 1
ATOM 640 O O . SER A 1 80 ? -9.932 -10.420 13.004 1.00 95.88 80 SER A O 1
ATOM 642 N N . GLN A 1 81 ? -9.821 -9.976 10.812 1.00 96.19 81 GLN A N 1
ATOM 643 C CA . GLN A 1 81 ? -9.050 -11.178 10.461 1.00 96.19 81 GLN A CA 1
ATOM 644 C C . GLN A 1 81 ? -7.613 -11.178 11.022 1.00 96.19 81 GLN A C 1
ATOM 646 O O . GLN A 1 81 ? -7.091 -10.133 11.436 1.00 96.19 81 GLN A O 1
ATOM 651 N N . PRO A 1 82 ? -6.918 -12.336 11.024 1.00 94.62 82 PRO A N 1
ATOM 652 C CA . PRO A 1 82 ? -5.493 -12.403 11.336 1.00 94.62 82 PRO A CA 1
ATOM 653 C C . PRO A 1 82 ? -4.664 -11.420 10.501 1.00 94.62 82 PRO A C 1
ATOM 655 O O . PRO A 1 82 ? -5.002 -11.110 9.358 1.00 94.62 82 PRO A O 1
ATOM 658 N N . THR A 1 83 ? -3.563 -10.934 11.079 1.00 91.19 83 THR A N 1
ATOM 659 C CA . THR A 1 83 ? -2.742 -9.855 10.508 1.00 91.19 83 THR A CA 1
ATOM 660 C C . THR A 1 83 ? -2.330 -10.107 9.060 1.00 91.19 83 THR A C 1
ATOM 662 O O . THR A 1 83 ? -2.426 -9.186 8.256 1.00 91.19 83 THR A O 1
ATOM 665 N N . ASP A 1 84 ? -1.946 -11.331 8.700 1.00 88.69 84 ASP A N 1
ATOM 666 C CA . ASP A 1 84 ? -1.470 -11.641 7.346 1.00 88.69 84 ASP A CA 1
ATOM 667 C C . ASP A 1 84 ? -2.601 -11.641 6.309 1.00 88.69 84 ASP A C 1
ATOM 669 O O . ASP A 1 84 ? -2.426 -11.143 5.199 1.00 88.69 84 ASP A O 1
ATOM 673 N N . VAL A 1 85 ? -3.805 -12.076 6.698 1.00 90.94 85 VAL A N 1
ATOM 674 C CA . VAL A 1 85 ? -5.010 -11.973 5.859 1.00 90.94 85 VAL A CA 1
ATOM 675 C C . VAL A 1 85 ? -5.393 -10.503 5.667 1.00 90.94 85 VAL A C 1
ATOM 677 O O . VAL A 1 85 ? -5.576 -10.050 4.539 1.00 90.94 85 VAL A O 1
ATOM 680 N N . ALA A 1 86 ? -5.450 -9.726 6.753 1.00 94.75 86 ALA A N 1
ATOM 681 C CA . ALA A 1 86 ? -5.770 -8.300 6.694 1.00 94.75 86 ALA A CA 1
ATOM 682 C C . ALA A 1 86 ? -4.742 -7.505 5.862 1.00 94.75 86 ALA A C 1
ATOM 684 O O . ALA A 1 86 ? -5.114 -6.602 5.112 1.00 94.75 86 ALA A O 1
ATOM 685 N N . LYS A 1 87 ? -3.452 -7.854 5.957 1.00 94.25 87 LYS A N 1
ATOM 686 C CA . LYS A 1 87 ? -2.362 -7.298 5.141 1.00 94.25 87 LYS A CA 1
ATOM 687 C C . LYS A 1 87 ? -2.598 -7.536 3.649 1.00 94.25 87 LYS A C 1
ATOM 689 O O . LYS A 1 87 ? -2.593 -6.570 2.891 1.00 94.25 87 LYS A O 1
ATOM 694 N N . GLN A 1 88 ? -2.902 -8.771 3.243 1.00 93.94 88 GLN A N 1
ATOM 695 C CA . GLN A 1 88 ? -3.192 -9.108 1.842 1.00 93.94 88 GLN A CA 1
ATOM 696 C C . GLN A 1 88 ? -4.391 -8.321 1.282 1.00 93.94 88 GLN A C 1
ATOM 698 O O . GLN A 1 88 ? -4.328 -7.805 0.165 1.00 93.94 88 GLN A O 1
ATOM 703 N N . ILE A 1 89 ? -5.452 -8.122 2.073 1.00 95.44 89 ILE A N 1
ATOM 704 C CA . ILE A 1 89 ? -6.596 -7.287 1.659 1.00 95.44 89 ILE A CA 1
ATOM 705 C C . ILE A 1 89 ? -6.186 -5.804 1.561 1.00 95.44 89 ILE A C 1
ATOM 707 O O . ILE A 1 89 ? -6.542 -5.126 0.597 1.00 95.44 89 ILE A O 1
ATOM 711 N N . CYS A 1 90 ? -5.369 -5.294 2.489 1.00 96.31 90 CYS A N 1
ATOM 712 C CA . CYS A 1 90 ? -4.789 -3.948 2.397 1.00 96.31 90 CYS A CA 1
ATOM 713 C C . CYS A 1 90 ? -3.855 -3.774 1.184 1.00 96.31 90 CYS A C 1
ATOM 715 O O . CYS A 1 90 ? -3.813 -2.687 0.602 1.00 96.31 90 CYS A O 1
ATOM 717 N N . LEU A 1 91 ? -3.127 -4.815 0.767 1.00 95.56 91 LEU A N 1
ATOM 718 C CA . LEU A 1 91 ? -2.320 -4.806 -0.455 1.00 95.56 91 LEU A CA 1
ATOM 719 C C . LEU A 1 91 ? -3.214 -4.742 -1.697 1.00 95.56 91 LEU A C 1
ATOM 721 O O . LEU A 1 91 ? -2.977 -3.913 -2.576 1.00 95.56 91 LEU A O 1
ATOM 725 N N . TYR A 1 92 ? -4.290 -5.527 -1.738 1.00 95.25 92 TYR A N 1
ATOM 726 C CA . TYR A 1 92 ? -5.299 -5.428 -2.792 1.00 95.25 92 TYR A CA 1
ATOM 727 C C . TYR A 1 92 ? -5.944 -4.029 -2.845 1.00 95.25 92 TYR A C 1
ATOM 729 O O . TYR A 1 92 ? -6.069 -3.453 -3.927 1.00 95.25 92 TYR A O 1
ATOM 737 N N . ALA A 1 93 ? -6.245 -3.417 -1.694 1.00 95.69 93 ALA A N 1
ATOM 738 C CA . ALA A 1 93 ? -6.724 -2.034 -1.611 1.00 95.69 93 ALA A CA 1
ATOM 739 C C . ALA A 1 93 ?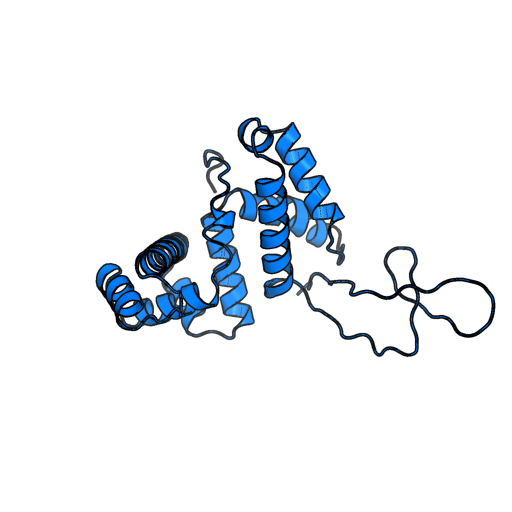 -5.688 -1.020 -2.151 1.00 95.69 93 ALA A C 1
ATOM 741 O O . ALA A 1 93 ? -6.035 -0.063 -2.848 1.00 95.69 93 ALA A O 1
ATOM 742 N N . LEU A 1 94 ? -4.394 -1.240 -1.880 1.00 94.81 94 LEU A N 1
ATOM 743 C CA . LEU A 1 94 ? -3.300 -0.432 -2.429 1.00 94.81 94 LEU A CA 1
ATOM 744 C C . LEU A 1 94 ? -3.207 -0.568 -3.957 1.00 94.81 94 LEU A C 1
ATOM 746 O O . LEU A 1 94 ? -3.036 0.438 -4.646 1.00 94.81 94 LEU A O 1
ATOM 750 N N . MET A 1 95 ? -3.360 -1.785 -4.487 1.00 94.12 95 MET A N 1
ATOM 751 C CA . MET A 1 95 ? -3.408 -2.056 -5.927 1.00 94.12 95 MET A CA 1
ATOM 752 C C . MET A 1 95 ? -4.627 -1.387 -6.577 1.00 94.12 95 MET A C 1
ATOM 754 O O . MET A 1 95 ? -4.457 -0.692 -7.573 1.00 94.12 95 MET A O 1
ATOM 758 N N . LYS A 1 96 ? -5.830 -1.501 -5.986 1.00 92.31 96 LYS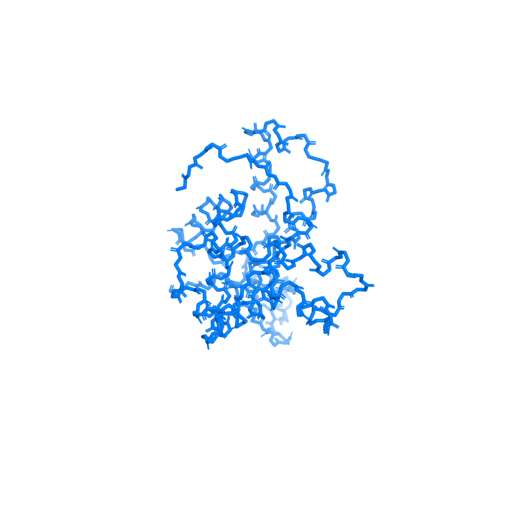 A N 1
ATOM 759 C CA . LYS A 1 96 ? -7.055 -0.790 -6.418 1.00 92.31 96 LYS A CA 1
ATOM 760 C C . LYS A 1 96 ? -6.849 0.732 -6.505 1.00 92.31 96 LYS A C 1
ATOM 762 O O . LYS A 1 96 ? -7.391 1.366 -7.406 1.00 92.31 96 LYS A O 1
ATOM 767 N N . GLN A 1 97 ? -6.065 1.324 -5.600 1.00 91.12 97 GLN A N 1
ATOM 768 C CA . GLN A 1 97 ? -5.827 2.774 -5.555 1.00 91.12 97 GLN A CA 1
ATOM 769 C C . GLN A 1 97 ? -4.652 3.251 -6.435 1.00 91.12 97 GLN A C 1
ATOM 771 O O . GLN A 1 97 ? -4.648 4.403 -6.875 1.00 91.12 97 GLN A O 1
ATOM 776 N N . SER A 1 98 ? -3.637 2.414 -6.669 1.00 92.44 98 SER A N 1
ATOM 777 C CA . SER A 1 98 ? -2.366 2.817 -7.282 1.00 92.44 98 SER A CA 1
ATOM 778 C C . SER A 1 98 ? -1.996 1.940 -8.475 1.00 92.44 98 SER A C 1
ATOM 780 O O . SER A 1 98 ? -1.524 0.816 -8.306 1.00 92.44 98 SER A O 1
ATOM 782 N N . ARG A 1 99 ? -2.098 2.507 -9.688 1.00 93.31 99 ARG A N 1
ATOM 783 C CA . ARG A 1 99 ? -1.631 1.868 -10.933 1.00 93.31 99 ARG A CA 1
ATOM 784 C C . ARG A 1 99 ? -0.188 1.374 -10.825 1.00 93.31 99 ARG A C 1
ATOM 786 O O . ARG A 1 99 ? 0.101 0.281 -11.282 1.00 93.31 99 ARG A O 1
ATOM 793 N N . LEU A 1 100 ? 0.696 2.145 -10.186 1.00 94.88 100 LEU A N 1
ATOM 794 C CA . LEU A 1 100 ? 2.101 1.768 -10.005 1.00 94.88 100 LEU A CA 1
ATOM 795 C C . LEU A 1 100 ? 2.251 0.490 -9.161 1.00 94.88 100 LEU A C 1
ATOM 797 O O . LEU A 1 100 ? 3.061 -0.368 -9.495 1.00 94.88 100 LEU A O 1
ATOM 801 N N . ALA A 1 101 ? 1.465 0.356 -8.086 1.00 94.75 101 ALA A N 1
ATOM 802 C CA . ALA A 1 101 ? 1.479 -0.841 -7.244 1.00 94.75 101 ALA A CA 1
ATOM 803 C C . ALA A 1 101 ? 0.824 -2.034 -7.955 1.00 94.75 101 ALA A C 1
ATOM 805 O O . ALA A 1 101 ? 1.382 -3.126 -7.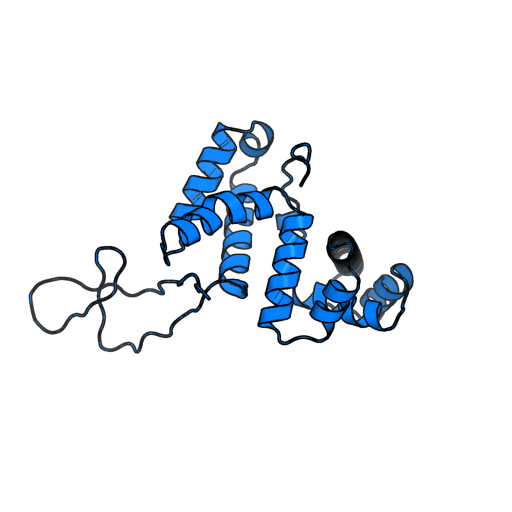945 1.00 94.75 101 ALA A O 1
ATOM 806 N N . TRP A 1 102 ? -0.322 -1.820 -8.609 1.00 95.00 102 TRP A N 1
ATOM 807 C CA . TRP A 1 102 ? -1.000 -2.842 -9.409 1.00 95.00 102 TRP A CA 1
ATOM 808 C C . TRP A 1 102 ? -0.100 -3.398 -10.517 1.00 95.00 102 TRP A C 1
ATOM 810 O O . TRP A 1 102 ? 0.059 -4.608 -10.630 1.00 95.00 102 TRP A O 1
ATOM 820 N N . GLU A 1 103 ? 0.532 -2.527 -11.301 1.00 95.56 103 GLU A N 1
ATOM 821 C CA . GLU A 1 103 ? 1.356 -2.930 -12.437 1.00 95.56 103 GLU A CA 1
ATOM 822 C C . GLU A 1 103 ? 2.626 -3.652 -11.992 1.00 95.56 103 GLU A C 1
ATOM 824 O O . GLU A 1 103 ? 2.972 -4.675 -12.575 1.00 95.56 103 GLU A O 1
ATOM 829 N N . PHE A 1 104 ? 3.275 -3.197 -10.915 1.00 95.88 104 PHE A N 1
ATOM 830 C CA . PHE A 1 104 ? 4.387 -3.924 -10.303 1.00 95.88 104 PHE A CA 1
ATOM 831 C C . PHE A 1 104 ? 3.961 -5.336 -9.858 1.00 95.88 104 PHE A C 1
ATOM 833 O O . PHE A 1 104 ? 4.612 -6.328 -10.191 1.00 95.88 104 PHE A O 1
ATOM 840 N N . MET A 1 105 ? 2.825 -5.436 -9.164 1.00 94.62 105 MET A N 1
ATOM 841 C CA . MET A 1 105 ? 2.278 -6.707 -8.689 1.00 94.62 105 MET A CA 1
ATOM 842 C C . MET A 1 105 ? 1.895 -7.662 -9.829 1.00 94.62 105 MET A C 1
ATOM 844 O O . MET A 1 105 ? 2.117 -8.863 -9.713 1.00 94.62 105 MET A O 1
ATOM 848 N N . VAL A 1 106 ? 1.364 -7.158 -10.945 1.00 93.94 106 VAL A N 1
ATOM 849 C CA . VAL A 1 106 ? 0.988 -7.993 -12.099 1.00 93.94 106 VAL A CA 1
ATOM 850 C C . VAL A 1 106 ? 2.201 -8.372 -12.955 1.00 93.94 106 VAL A C 1
ATOM 852 O O . VAL A 1 106 ? 2.354 -9.538 -13.305 1.00 93.94 106 VAL A O 1
ATOM 855 N N . THR A 1 107 ? 3.067 -7.412 -13.294 1.00 94.75 107 THR A N 1
ATOM 856 C CA . THR A 1 107 ? 4.129 -7.598 -14.306 1.00 94.75 107 THR A CA 1
ATOM 857 C C . THR A 1 107 ? 5.434 -8.160 -13.752 1.00 94.75 107 THR A C 1
ATOM 859 O O . THR A 1 107 ? 6.142 -8.853 -14.476 1.00 94.75 107 THR A O 1
ATOM 862 N N . VAL A 1 108 ? 5.765 -7.876 -12.488 1.00 95.06 108 VAL A N 1
ATOM 863 C CA . VAL A 1 108 ? 6.992 -8.366 -11.841 1.00 95.06 108 VAL A CA 1
ATOM 864 C C . VAL A 1 108 ? 6.661 -9.564 -10.967 1.00 95.06 108 VAL A C 1
ATOM 866 O O . VAL A 1 108 ? 7.191 -10.653 -11.168 1.00 95.06 108 VAL A O 1
ATOM 869 N N . ILE A 1 109 ? 5.751 -9.378 -10.011 1.00 92.50 109 ILE A N 1
ATOM 870 C CA . ILE A 1 109 ? 5.447 -10.408 -9.016 1.00 92.50 109 ILE A CA 1
ATOM 871 C C . ILE A 1 109 ? 4.621 -11.540 -9.640 1.00 92.50 109 ILE A C 1
ATOM 873 O O . ILE A 1 109 ? 4.979 -12.703 -9.483 1.00 92.50 109 ILE A O 1
ATOM 877 N N . GLY A 1 110 ? 3.590 -11.227 -10.432 1.00 91.56 110 GLY A N 1
ATOM 878 C CA . GLY A 1 110 ? 2.813 -12.227 -11.176 1.00 91.56 110 GLY A CA 1
ATOM 879 C C . GLY A 1 110 ? 3.656 -13.076 -12.137 1.00 91.56 110 GLY A C 1
ATOM 880 O O . GLY A 1 110 ? 3.450 -14.286 -12.228 1.00 91.56 110 GLY A O 1
ATOM 881 N N . GLU A 1 111 ? 4.657 -12.481 -12.792 1.00 92.81 111 GLU A N 1
ATOM 882 C CA . GLU A 1 111 ? 5.590 -13.210 -13.661 1.00 92.81 111 GLU A CA 1
ATOM 883 C C . GLU A 1 111 ? 6.520 -14.133 -12.857 1.00 92.81 111 GLU A C 1
ATOM 885 O O . GLU A 1 111 ? 6.717 -15.289 -13.233 1.00 92.81 111 GLU A O 1
ATOM 890 N N . LYS A 1 112 ? 7.018 -13.678 -11.699 1.00 89.50 112 LYS A N 1
ATOM 891 C CA . LYS A 1 112 ? 7.779 -14.525 -10.767 1.00 89.50 112 LYS A CA 1
ATOM 892 C C . LYS A 1 112 ? 6.961 -15.716 -10.267 1.00 89.50 112 LYS A C 1
ATOM 894 O O . LYS A 1 112 ? 7.445 -16.844 -10.332 1.00 89.50 112 LYS A O 1
ATOM 899 N N . TYR A 1 113 ? 5.696 -15.507 -9.885 1.00 86.81 113 TYR A N 1
ATOM 900 C CA . TYR A 1 113 ? 4.765 -16.597 -9.564 1.00 86.81 113 TYR A CA 1
ATOM 901 C C . TYR A 1 113 ? 4.597 -17.575 -10.740 1.00 86.81 113 TYR A C 1
ATOM 903 O O . TYR A 1 113 ? 4.688 -18.788 -10.545 1.00 86.81 113 TYR A O 1
ATOM 911 N N . ARG A 1 114 ? 4.418 -17.070 -11.971 1.00 91.00 114 ARG A N 1
ATOM 912 C CA . ARG A 1 114 ? 4.282 -17.895 -13.188 1.00 91.00 114 ARG A CA 1
ATOM 913 C C . ARG A 1 114 ? 5.524 -18.750 -13.463 1.00 91.00 114 ARG A C 1
ATOM 915 O O . ARG A 1 114 ? 5.390 -19.895 -13.892 1.00 91.00 114 ARG A O 1
ATOM 922 N N . LEU A 1 115 ? 6.713 -18.203 -13.217 1.00 91.31 115 LEU A N 1
ATOM 923 C CA . LEU A 1 115 ? 8.005 -18.869 -13.414 1.00 91.31 115 LEU A CA 1
ATOM 924 C C . LEU A 1 115 ? 8.474 -19.689 -12.198 1.00 91.31 115 LEU A C 1
ATOM 926 O O . LEU A 1 115 ? 9.469 -20.402 -12.306 1.00 91.31 115 LEU A O 1
ATOM 930 N N . ARG A 1 116 ? 7.761 -19.619 -11.064 1.00 85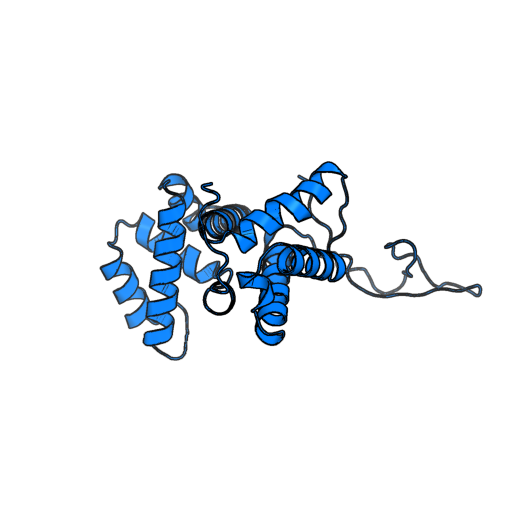.44 116 ARG A N 1
ATOM 931 C CA . ARG A 1 116 ? 8.177 -20.155 -9.751 1.00 85.44 116 ARG A CA 1
ATOM 932 C C . ARG A 1 116 ? 9.513 -19.584 -9.251 1.00 85.44 116 ARG A C 1
ATOM 934 O O . ARG A 1 116 ? 10.219 -20.230 -8.479 1.00 85.44 116 ARG A O 1
ATOM 941 N N . ASP A 1 117 ? 9.844 -18.368 -9.674 1.00 83.25 117 ASP A N 1
ATOM 942 C CA . ASP A 1 117 ? 10.984 -17.621 -9.156 1.00 83.25 117 ASP A CA 1
ATOM 943 C C . ASP A 1 117 ? 10.636 -17.075 -7.765 1.00 83.25 117 ASP A C 1
ATOM 945 O O . ASP A 1 117 ? 9.849 -16.142 -7.618 1.00 83.25 117 ASP A O 1
ATOM 949 N N . THR A 1 118 ? 11.218 -17.677 -6.730 1.00 80.44 118 THR A N 1
ATOM 950 C CA . THR A 1 118 ? 11.011 -17.270 -5.333 1.00 80.44 118 THR A CA 1
ATOM 951 C C . THR A 1 118 ? 11.894 -16.095 -4.908 1.00 80.44 118 THR A C 1
ATOM 953 O O . THR A 1 118 ? 11.805 -15.669 -3.758 1.00 80.44 118 THR A O 1
ATOM 956 N N . SER A 1 119 ? 12.759 -15.570 -5.784 1.00 81.00 119 SER A N 1
ATOM 957 C CA . SER A 1 119 ? 13.655 -14.460 -5.453 1.00 81.00 119 SER A CA 1
ATOM 958 C C . SER A 1 119 ? 12.959 -13.102 -5.554 1.00 81.00 119 SER A C 1
ATOM 960 O O . SER A 1 119 ? 12.199 -12.841 -6.485 1.00 81.00 119 SER A O 1
ATOM 962 N N . PHE A 1 120 ? 13.274 -12.194 -4.634 1.00 84.19 120 PHE A N 1
ATOM 963 C CA . PHE A 1 120 ? 12.950 -10.778 -4.770 1.00 84.19 120 PHE A CA 1
ATOM 964 C C . PHE A 1 120 ? 14.136 -9.915 -4.337 1.00 84.19 120 PHE A C 1
ATOM 966 O O . PHE A 1 120 ? 14.758 -10.179 -3.310 1.00 84.19 120 PHE A O 1
ATOM 973 N N . GLY A 1 121 ? 14.455 -8.870 -5.102 1.00 85.56 121 GLY A N 1
ATOM 974 C CA . GLY A 1 121 ? 15.550 -7.972 -4.755 1.00 85.56 121 GLY A CA 1
ATOM 975 C C . GLY A 1 121 ? 15.588 -6.648 -5.514 1.00 85.56 121 GLY A C 1
ATOM 976 O O . GLY A 1 121 ? 14.703 -6.279 -6.288 1.00 85.56 121 GLY A O 1
ATOM 977 N N . LYS A 1 122 ? 16.678 -5.902 -5.295 1.00 88.06 122 LYS A N 1
ATOM 978 C CA . LYS A 1 122 ? 16.900 -4.566 -5.884 1.00 88.06 122 LYS A CA 1
ATOM 979 C C . LYS A 1 122 ? 16.864 -4.572 -7.417 1.00 88.06 122 LYS A C 1
ATOM 981 O O . LYS A 1 122 ? 16.487 -3.561 -8.008 1.00 88.06 122 LYS A O 1
ATOM 986 N N . ILE A 1 123 ? 17.251 -5.682 -8.052 1.00 88.06 123 ILE A N 1
ATOM 987 C CA . ILE A 1 123 ? 17.245 -5.824 -9.513 1.00 88.06 123 ILE A CA 1
ATOM 988 C C . ILE A 1 123 ? 15.827 -5.719 -10.084 1.00 88.06 123 ILE A C 1
ATOM 990 O O . ILE A 1 123 ? 15.618 -4.942 -11.009 1.00 88.06 123 ILE A O 1
ATOM 994 N N . ASP A 1 124 ? 14.841 -6.369 -9.462 1.00 91.56 124 ASP A N 1
ATOM 995 C CA . ASP A 1 124 ? 13.446 -6.369 -9.917 1.00 91.56 124 ASP A CA 1
ATOM 996 C C . ASP A 1 124 ? 12.860 -4.951 -9.913 1.00 91.56 124 ASP A C 1
ATOM 998 O O . ASP A 1 124 ? 12.266 -4.492 -10.889 1.00 91.56 124 ASP A O 1
ATOM 1002 N N . LEU A 1 125 ? 13.113 -4.213 -8.828 1.00 93.38 125 LEU A N 1
ATOM 1003 C CA . LEU A 1 125 ? 12.740 -2.807 -8.681 1.00 93.38 125 LEU A CA 1
ATOM 1004 C C . LEU A 1 125 ? 13.460 -1.909 -9.699 1.00 93.38 125 LEU A C 1
ATOM 1006 O O . LEU A 1 125 ? 12.870 -0.966 -10.224 1.00 93.38 125 LEU A O 1
ATOM 1010 N N . ASN A 1 126 ? 14.738 -2.165 -9.980 1.00 93.88 126 ASN A N 1
ATOM 1011 C CA . ASN A 1 126 ? 15.503 -1.383 -10.948 1.00 93.88 126 ASN A CA 1
ATOM 1012 C C . ASN A 1 126 ? 15.013 -1.614 -12.380 1.00 93.88 126 ASN A C 1
ATOM 1014 O O . ASN A 1 126 ? 14.738 -0.639 -13.077 1.00 93.88 126 ASN A O 1
ATOM 1018 N N . THR A 1 127 ? 14.844 -2.871 -12.791 1.00 95.94 127 THR A N 1
ATOM 1019 C CA . THR A 1 127 ? 14.348 -3.248 -14.119 1.00 95.94 127 THR A CA 1
ATOM 1020 C C . THR A 1 127 ? 12.913 -2.775 -14.347 1.00 95.94 127 THR A C 1
ATOM 1022 O O . THR A 1 127 ? 12.614 -2.277 -15.430 1.00 95.94 127 THR A O 1
ATOM 1025 N N . PHE A 1 128 ? 12.042 -2.856 -13.334 1.00 97.62 128 PHE A N 1
ATOM 1026 C CA . PHE A 1 128 ? 10.680 -2.321 -13.408 1.00 97.62 128 PHE A CA 1
ATOM 1027 C C . PHE A 1 128 ? 10.664 -0.817 -13.694 1.00 97.62 128 PHE A C 1
ATOM 1029 O O . PHE A 1 128 ? 10.079 -0.389 -14.686 1.00 97.62 128 PHE A O 1
ATOM 1036 N N . PHE A 1 129 ? 11.343 -0.010 -12.869 1.00 97.19 129 PHE A N 1
ATOM 1037 C CA . PHE A 1 129 ? 11.353 1.442 -13.065 1.00 97.19 129 PHE A CA 1
ATOM 1038 C C . PHE A 1 129 ? 12.061 1.859 -14.358 1.00 97.19 129 PHE A C 1
ATOM 1040 O O . PHE A 1 129 ? 11.575 2.767 -15.017 1.00 97.19 129 PHE A O 1
ATOM 1047 N N . MET A 1 130 ? 13.139 1.176 -14.760 1.00 96.94 130 MET A N 1
ATOM 1048 C CA . MET A 1 130 ? 13.827 1.439 -16.030 1.00 96.94 130 MET A CA 1
ATOM 1049 C C . MET A 1 130 ? 12.881 1.273 -17.228 1.00 96.94 130 MET A C 1
ATOM 1051 O O . MET A 1 130 ? 12.716 2.208 -18.008 1.00 96.94 130 MET A O 1
ATOM 1055 N N . ARG A 1 131 ? 12.198 0.122 -17.328 1.00 97.12 131 ARG A N 1
ATOM 1056 C CA . ARG A 1 131 ? 11.214 -0.147 -18.393 1.00 97.12 131 ARG A CA 1
ATOM 1057 C C . ARG A 1 131 ? 10.039 0.828 -18.342 1.00 97.12 131 ARG A C 1
ATOM 1059 O O . ARG A 1 131 ? 9.584 1.300 -19.376 1.00 97.12 131 ARG A O 1
ATOM 1066 N N . LEU A 1 132 ? 9.556 1.151 -17.143 1.00 96.56 132 LEU A N 1
ATOM 1067 C CA . LEU A 1 132 ? 8.426 2.060 -16.975 1.00 96.56 132 LEU A CA 1
ATOM 1068 C C . LEU A 1 132 ? 8.777 3.515 -17.339 1.00 96.56 132 LEU A C 1
ATOM 1070 O O . LEU A 1 132 ? 7.933 4.223 -17.879 1.00 96.56 132 LEU A O 1
ATOM 1074 N N . GLN A 1 133 ? 10.012 3.959 -17.081 1.00 96.75 133 GLN A N 1
ATOM 1075 C CA . GLN A 1 133 ? 10.508 5.266 -17.526 1.00 96.75 133 GLN A CA 1
ATOM 1076 C C . GLN A 1 133 ? 10.690 5.310 -19.050 1.00 96.75 133 GLN A C 1
ATOM 1078 O O . GLN A 1 133 ? 10.320 6.301 -19.665 1.00 96.75 133 GLN A O 1
ATOM 1083 N N . GLU A 1 134 ? 11.184 4.235 -19.670 1.00 96.44 134 GLU A N 1
ATOM 1084 C CA . GLU A 1 134 ? 11.299 4.118 -21.134 1.00 96.44 134 GLU A CA 1
ATOM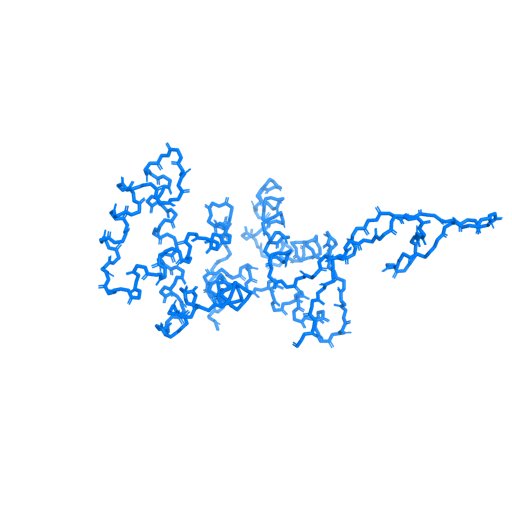 1085 C C . GLU A 1 134 ? 9.930 4.157 -21.844 1.00 96.44 134 GLU A C 1
ATOM 1087 O O . GLU A 1 134 ? 9.806 4.704 -22.936 1.00 9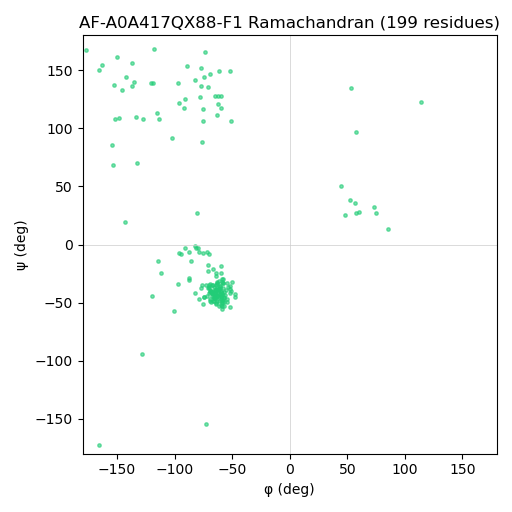6.44 134 GLU A O 1
ATOM 1092 N N . GLN A 1 135 ? 8.888 3.607 -21.214 1.00 94.88 135 GLN A N 1
ATOM 1093 C CA . GLN A 1 135 ? 7.545 3.479 -21.794 1.00 94.88 135 GLN A CA 1
ATOM 1094 C C . GLN A 1 135 ? 6.579 4.620 -21.428 1.00 94.88 135 GLN A C 1
ATOM 1096 O O . GLN A 1 135 ? 5.457 4.654 -21.941 1.00 94.88 135 GLN A O 1
ATOM 1101 N N . ASN A 1 136 ? 6.945 5.529 -20.514 1.00 95.38 136 ASN A N 1
ATOM 1102 C CA . ASN A 1 136 ? 6.012 6.539 -20.018 1.00 95.38 136 ASN A CA 1
ATOM 1103 C C . ASN A 1 136 ? 6.658 7.877 -19.624 1.00 95.38 136 ASN A C 1
ATOM 1105 O O . ASN A 1 136 ? 7.227 8.006 -18.541 1.00 95.38 136 ASN A O 1
ATOM 1109 N N . ASP A 1 137 ? 6.412 8.920 -20.424 1.00 94.88 137 ASP A N 1
ATOM 1110 C CA . ASP A 1 137 ? 6.916 10.289 -20.212 1.00 94.88 137 ASP A CA 1
ATOM 1111 C C . ASP A 1 137 ? 6.635 10.861 -18.810 1.00 94.88 137 ASP A C 1
ATOM 1113 O O . ASP A 1 137 ? 7.455 11.586 -18.243 1.00 94.88 137 ASP A O 1
ATOM 1117 N N . THR A 1 138 ? 5.480 10.533 -18.212 1.00 94.62 138 THR A N 1
ATOM 1118 C CA . THR A 1 138 ? 5.146 11.018 -16.862 1.00 94.62 138 THR A CA 1
ATOM 1119 C C . THR A 1 138 ? 6.082 10.411 -15.822 1.00 94.62 138 THR A C 1
ATOM 1121 O O . THR A 1 138 ? 6.553 11.139 -14.950 1.00 94.62 138 THR A O 1
ATOM 1124 N N . VAL A 1 139 ? 6.390 9.114 -15.921 1.00 95.25 139 VAL A N 1
ATOM 1125 C CA . VAL A 1 139 ? 7.337 8.442 -15.016 1.00 95.25 139 VAL A CA 1
ATOM 1126 C C . VAL A 1 139 ? 8.784 8.801 -15.369 1.00 95.25 139 VAL A C 1
ATOM 1128 O O . VAL A 1 139 ? 9.589 9.000 -14.461 1.00 95.25 139 VAL A O 1
ATOM 1131 N N . ALA A 1 140 ? 9.107 8.982 -16.654 1.00 96.31 140 ALA A N 1
ATOM 1132 C CA . ALA A 1 140 ? 10.405 9.482 -17.112 1.00 96.31 140 ALA A CA 1
ATOM 1133 C C . ALA A 1 140 ? 10.758 10.840 -16.479 1.00 96.31 140 ALA A C 1
ATOM 1135 O O . ALA A 1 140 ? 11.896 11.055 -16.074 1.00 96.31 140 ALA A O 1
ATOM 1136 N N . SER A 1 141 ? 9.769 11.730 -16.320 1.00 96.56 141 SER A N 1
ATOM 1137 C CA . SER A 1 141 ? 9.952 13.044 -15.685 1.00 96.56 141 SER A CA 1
ATOM 1138 C C . SER A 1 141 ? 10.172 13.023 -14.160 1.00 96.56 141 SER A C 1
ATOM 1140 O O . SER A 1 141 ? 10.413 14.076 -13.562 1.00 96.56 141 SER A O 1
ATOM 1142 N N . TRP A 1 142 ? 10.065 11.869 -13.488 1.00 97.00 142 TRP A N 1
ATOM 1143 C CA . TRP A 1 142 ? 10.244 11.795 -12.035 1.00 97.00 142 TRP A CA 1
ATOM 1144 C C . TRP A 1 142 ? 11.722 11.829 -11.640 1.00 97.00 142 TRP A C 1
ATOM 1146 O O . TRP A 1 142 ? 12.514 10.990 -12.056 1.00 97.00 142 TRP A O 1
ATOM 1156 N N . ILE A 1 143 ? 12.066 12.755 -10.743 1.00 95.69 143 ILE A N 1
ATOM 1157 C CA . ILE A 1 143 ? 13.415 12.883 -10.177 1.00 95.69 143 ILE A CA 1
ATOM 1158 C C . ILE A 1 143 ? 13.853 11.632 -9.393 1.00 95.69 143 ILE A C 1
ATOM 1160 O O . ILE A 1 143 ? 13.041 10.979 -8.728 1.00 95.69 143 ILE A O 1
ATOM 1164 N N . ASP A 1 144 ? 15.159 11.358 -9.384 1.00 95.19 144 ASP A N 1
ATOM 1165 C CA . ASP A 1 144 ? 15.762 10.155 -8.784 1.00 95.19 144 ASP A CA 1
ATOM 1166 C C . ASP A 1 144 ? 15.397 9.935 -7.313 1.00 95.19 144 ASP A C 1
ATOM 1168 O O . ASP A 1 144 ? 15.239 8.797 -6.865 1.00 95.19 144 ASP A O 1
ATOM 1172 N N . THR A 1 145 ? 15.217 11.009 -6.540 1.00 95.00 145 THR A N 1
ATOM 1173 C CA . THR A 1 145 ? 14.804 10.930 -5.130 1.00 95.00 145 THR A CA 1
ATOM 1174 C C . THR A 1 145 ? 13.382 10.384 -4.977 1.00 95.00 145 THR A C 1
ATOM 1176 O O . THR A 1 145 ? 13.118 9.607 -4.057 1.00 95.00 145 THR A O 1
ATOM 1179 N N . THR A 1 146 ? 12.481 10.705 -5.912 1.00 95.44 146 THR A N 1
ATOM 1180 C CA . THR A 1 146 ? 11.122 10.148 -5.983 1.00 95.44 146 THR A CA 1
ATOM 1181 C C . THR A 1 146 ? 11.172 8.671 -6.357 1.00 95.44 146 THR A C 1
ATOM 1183 O O . THR A 1 146 ? 10.590 7.852 -5.648 1.00 95.44 146 THR A O 1
ATOM 1186 N N . ILE A 1 147 ? 11.921 8.307 -7.407 1.00 96.19 147 ILE A N 1
ATOM 1187 C CA . ILE A 1 147 ? 12.108 6.909 -7.833 1.00 96.19 147 ILE A CA 1
ATOM 1188 C C . ILE A 1 147 ? 12.700 6.070 -6.689 1.00 96.19 147 ILE A C 1
ATOM 1190 O O . ILE A 1 147 ? 12.165 5.018 -6.341 1.00 96.19 147 ILE A O 1
ATOM 1194 N N . THR A 1 148 ? 13.752 6.564 -6.035 1.00 95.38 148 THR A N 1
ATOM 1195 C CA . THR A 1 148 ? 14.398 5.911 -4.886 1.00 95.38 148 THR A CA 1
ATOM 1196 C C . THR A 1 148 ? 13.421 5.715 -3.728 1.00 95.38 148 THR A C 1
ATOM 1198 O O . THR A 1 148 ? 13.336 4.620 -3.168 1.00 95.38 148 THR A O 1
ATOM 1201 N N . LYS A 1 149 ? 12.629 6.741 -3.386 1.00 95.69 149 LYS A N 1
ATOM 1202 C CA . LYS A 1 149 ? 11.626 6.641 -2.318 1.00 95.69 149 LYS A CA 1
ATOM 1203 C C . LYS A 1 149 ? 10.519 5.643 -2.661 1.00 95.69 149 LYS A C 1
ATOM 1205 O O . LYS A 1 149 ? 10.103 4.896 -1.781 1.00 95.69 149 LYS A O 1
ATOM 1210 N N . LEU A 1 150 ? 10.070 5.591 -3.916 1.00 96.31 150 LEU A N 1
ATOM 1211 C CA . LEU A 1 150 ? 9.076 4.618 -4.376 1.00 96.31 150 LEU A CA 1
ATOM 1212 C C . LEU A 1 150 ? 9.616 3.184 -4.314 1.00 96.31 150 LEU A C 1
ATOM 1214 O O . LEU A 1 150 ? 8.947 2.328 -3.741 1.00 96.31 150 LEU A O 1
ATOM 1218 N N . LYS A 1 151 ? 10.845 2.932 -4.791 1.00 95.31 151 LYS A N 1
ATOM 1219 C CA . LYS A 1 151 ? 11.518 1.623 -4.674 1.00 95.31 151 LYS A CA 1
ATOM 1220 C C . LYS A 1 151 ? 11.583 1.148 -3.218 1.00 95.31 151 LYS A C 1
ATOM 1222 O O . LYS A 1 151 ? 11.185 0.027 -2.926 1.00 95.31 151 LYS A O 1
ATOM 1227 N N . GLN A 1 152 ? 11.988 2.021 -2.291 1.00 93.00 152 GLN A N 1
ATOM 1228 C CA . GLN A 1 152 ? 12.013 1.722 -0.850 1.00 93.00 152 GLN A CA 1
ATOM 1229 C C . GLN A 1 152 ? 10.631 1.453 -0.230 1.00 93.00 152 GLN A C 1
ATOM 1231 O O . GLN A 1 152 ? 10.544 0.821 0.821 1.00 93.00 152 GLN A O 1
ATOM 1236 N N . ILE A 1 153 ? 9.555 2.012 -0.786 1.00 93.38 153 ILE A N 1
ATOM 1237 C CA . ILE A 1 153 ? 8.193 1.796 -0.276 1.00 93.38 153 ILE A CA 1
ATOM 1238 C C . ILE A 1 153 ? 7.638 0.483 -0.817 1.00 93.38 153 ILE A C 1
ATOM 1240 O O . ILE A 1 153 ? 7.060 -0.274 -0.046 1.00 93.38 153 ILE A O 1
ATOM 1244 N N . ILE A 1 154 ? 7.867 0.185 -2.098 1.00 93.69 154 ILE A N 1
ATOM 1245 C CA . ILE A 1 154 ? 7.483 -1.094 -2.702 1.00 93.69 154 ILE A CA 1
ATOM 1246 C C . ILE A 1 154 ? 8.243 -2.244 -2.026 1.00 93.69 154 ILE A C 1
ATOM 1248 O O . ILE A 1 154 ? 7.602 -3.209 -1.634 1.00 93.69 154 ILE A O 1
ATOM 1252 N N . ALA A 1 155 ? 9.554 -2.112 -1.781 1.00 90.50 155 ALA A N 1
ATOM 1253 C CA . ALA A 1 155 ? 10.336 -3.104 -1.030 1.00 90.50 155 ALA A CA 1
ATOM 1254 C C . ALA A 1 155 ? 9.687 -3.450 0.326 1.00 90.50 155 ALA A C 1
ATOM 1256 O O . ALA A 1 155 ? 9.313 -4.597 0.545 1.00 90.50 155 ALA A O 1
ATOM 1257 N N . ARG A 1 156 ? 9.391 -2.437 1.157 1.00 90.00 156 ARG A N 1
ATOM 1258 C CA . ARG A 1 156 ? 8.699 -2.620 2.449 1.00 90.00 156 ARG A CA 1
ATOM 1259 C C . ARG A 1 156 ? 7.295 -3.214 2.333 1.00 90.00 156 ARG A C 1
ATOM 1261 O O . ARG A 1 156 ? 6.842 -3.901 3.245 1.00 90.00 156 ARG A O 1
ATOM 1268 N N . VAL A 1 157 ? 6.571 -2.933 1.248 1.00 91.44 157 VAL A N 1
ATOM 1269 C CA . VAL A 1 157 ? 5.275 -3.575 0.975 1.00 91.44 157 VAL A CA 1
ATOM 1270 C C . VAL A 1 157 ? 5.480 -5.067 0.712 1.00 91.44 157 VAL A C 1
ATOM 1272 O O . VAL A 1 157 ? 4.784 -5.872 1.320 1.00 91.44 157 VAL A O 1
ATOM 1275 N N . MET A 1 158 ? 6.456 -5.445 -0.115 1.00 89.00 158 MET A N 1
ATOM 1276 C CA . MET A 1 158 ? 6.775 -6.852 -0.381 1.00 89.00 158 MET A CA 1
ATOM 1277 C C . MET A 1 158 ? 7.214 -7.576 0.898 1.00 89.00 158 MET A C 1
ATOM 1279 O O . MET A 1 158 ? 6.571 -8.559 1.270 1.00 89.00 158 MET A O 1
ATOM 1283 N N . GLU A 1 159 ? 8.203 -7.009 1.600 1.00 84.69 159 GLU A N 1
ATOM 1284 C CA . GLU A 1 159 ? 8.740 -7.462 2.896 1.00 84.69 159 GLU A CA 1
ATOM 1285 C C . GLU A 1 159 ? 7.628 -7.770 3.909 1.00 84.69 159 GLU A C 1
ATOM 1287 O O . GLU A 1 159 ? 7.640 -8.794 4.583 1.00 84.69 159 GLU A O 1
ATOM 1292 N N . SER A 1 160 ? 6.626 -6.890 4.008 1.00 80.75 160 SER A N 1
ATOM 1293 C CA . SER A 1 160 ? 5.578 -7.006 5.026 1.00 80.75 160 SER A CA 1
ATOM 1294 C C . SER A 1 160 ? 4.392 -7.900 4.652 1.00 80.75 160 SER A C 1
ATOM 1296 O O . SER A 1 160 ? 3.617 -8.228 5.554 1.00 80.75 160 SER A O 1
ATOM 1298 N N . ASN A 1 161 ? 4.218 -8.280 3.379 1.00 81.81 161 ASN A N 1
ATOM 1299 C CA . ASN A 1 161 ? 3.017 -8.981 2.891 1.00 81.81 161 ASN A CA 1
ATOM 1300 C C . ASN A 1 161 ? 3.290 -10.358 2.284 1.00 81.81 161 ASN A C 1
ATOM 1302 O O . ASN A 1 161 ? 2.507 -11.282 2.493 1.00 81.81 161 ASN A O 1
ATOM 1306 N N . ILE A 1 162 ? 4.325 -10.460 1.453 1.00 70.94 162 ILE A N 1
ATOM 1307 C CA . ILE A 1 162 ? 4.476 -11.548 0.475 1.00 70.94 162 ILE A CA 1
ATOM 1308 C C . ILE A 1 162 ? 5.676 -12.430 0.795 1.00 70.94 162 ILE A C 1
ATOM 1310 O O . ILE A 1 162 ? 5.789 -13.526 0.253 1.00 70.94 162 ILE A O 1
ATOM 1314 N N . THR A 1 163 ? 6.570 -11.978 1.668 1.00 60.00 163 THR A N 1
ATOM 1315 C CA . THR A 1 163 ? 7.870 -12.610 1.830 1.00 60.00 163 THR A CA 1
ATOM 1316 C C . THR A 1 163 ? 8.100 -13.116 3.238 1.00 60.00 163 THR A C 1
ATOM 1318 O O . THR A 1 163 ? 7.799 -12.421 4.204 1.00 60.00 163 THR A O 1
ATOM 1321 N N . GLU A 1 164 ? 8.688 -14.300 3.342 1.00 60.47 164 GLU A N 1
ATOM 1322 C CA . GLU A 1 164 ? 9.206 -14.828 4.601 1.00 60.47 164 GLU A CA 1
ATOM 1323 C C . GLU A 1 164 ? 10.709 -14.511 4.675 1.00 60.47 164 GLU A C 1
ATOM 1325 O O . GLU A 1 164 ? 11.477 -14.896 3.785 1.00 60.47 164 GLU A O 1
ATOM 1330 N N . THR A 1 165 ? 11.121 -13.787 5.718 1.00 48.78 165 THR A N 1
ATOM 1331 C CA . THR A 1 165 ? 12.511 -13.772 6.181 1.00 48.78 165 THR A CA 1
ATOM 1332 C C . THR A 1 165 ? 12.773 -15.054 6.962 1.00 48.78 165 THR A C 1
ATOM 1334 O O . THR A 1 165 ? 11.939 -15.502 7.748 1.00 48.78 165 THR A O 1
ATOM 1337 N N . TYR A 1 166 ? 13.925 -15.661 6.702 1.00 45.56 166 TYR A N 1
ATOM 1338 C CA . TYR A 1 166 ? 14.418 -16.825 7.423 1.00 45.56 166 TYR A CA 1
ATOM 1339 C C . TYR A 1 166 ? 15.683 -16.366 8.139 1.00 45.56 166 TYR A C 1
ATOM 1341 O O . TYR A 1 166 ? 16.667 -16.064 7.462 1.00 45.56 166 TYR A O 1
ATOM 1349 N N . ASP A 1 167 ? 15.650 -16.315 9.472 1.00 38.12 167 ASP A N 1
ATOM 1350 C CA . ASP A 1 167 ? 16.870 -16.192 10.266 1.00 38.12 167 ASP A CA 1
ATOM 1351 C C . ASP A 1 167 ? 17.751 -17.408 9.936 1.00 38.12 167 ASP A C 1
ATOM 1353 O O . ASP A 1 167 ? 17.334 -18.557 10.105 1.00 38.12 167 ASP A O 1
ATOM 1357 N N . LEU A 1 168 ? 18.933 -17.159 9.372 1.00 45.31 168 LEU A N 1
ATOM 1358 C CA . LEU A 1 168 ? 19.919 -18.194 9.074 1.00 45.31 168 LEU A CA 1
ATOM 1359 C C . LEU A 1 168 ? 20.847 -18.311 10.284 1.00 45.31 168 LEU A C 1
ATOM 1361 O O . LEU A 1 168 ? 21.538 -17.346 10.606 1.00 45.31 168 LEU A O 1
ATOM 1365 N N . ASP A 1 169 ? 20.865 -19.473 10.939 1.00 41.34 169 ASP A N 1
ATOM 1366 C CA . ASP A 1 169 ? 21.799 -19.739 12.039 1.00 41.34 169 ASP A CA 1
ATOM 1367 C C . ASP A 1 169 ? 23.259 -19.619 11.536 1.00 41.34 169 ASP A C 1
ATOM 1369 O O . ASP A 1 169 ? 23.640 -20.206 10.519 1.00 41.34 169 ASP A O 1
ATOM 1373 N N . ASP A 1 170 ? 24.054 -18.812 12.244 1.00 43.56 170 ASP A N 1
ATOM 1374 C CA . ASP A 1 170 ? 25.200 -18.045 11.705 1.00 43.56 170 ASP A CA 1
ATOM 1375 C C . ASP A 1 170 ? 26.434 -18.890 11.307 1.00 43.56 170 ASP A C 1
ATOM 1377 O O . ASP A 1 170 ? 27.247 -18.495 10.471 1.00 43.56 170 ASP A O 1
ATOM 1381 N N . ASP A 1 171 ? 26.585 -20.092 11.867 1.00 43.25 171 ASP A N 1
ATOM 1382 C CA . ASP A 1 171 ? 27.872 -20.802 11.854 1.00 43.25 171 ASP A CA 1
ATOM 1383 C C . ASP A 1 171 ? 28.226 -21.529 10.532 1.00 43.25 171 ASP A C 1
ATOM 1385 O O . ASP A 1 171 ? 29.309 -22.110 10.458 1.00 43.25 171 ASP A O 1
ATOM 1389 N N . THR A 1 172 ? 27.367 -21.542 9.491 1.00 42.59 172 THR A N 1
ATOM 1390 C CA . THR A 1 172 ? 27.506 -22.528 8.378 1.00 42.59 172 THR A CA 1
ATOM 1391 C C . THR A 1 172 ? 27.205 -22.133 6.898 1.00 42.59 172 THR A C 1
ATOM 1393 O O . THR A 1 172 ? 27.008 -23.067 6.133 1.00 42.59 172 THR A O 1
ATOM 1396 N N . TYR A 1 173 ? 27.166 -20.869 6.387 1.00 48.59 173 TYR A N 1
ATOM 1397 C CA . TYR A 1 173 ? 26.756 -20.629 4.949 1.00 48.59 173 TYR A CA 1
ATOM 1398 C C . TYR A 1 173 ? 27.548 -19.604 4.037 1.00 48.59 173 TYR A C 1
ATOM 1400 O O . TYR A 1 173 ? 28.234 -18.713 4.537 1.00 48.59 173 TYR A O 1
ATOM 1408 N N . ALA A 1 174 ? 27.491 -19.773 2.679 1.00 49.12 174 ALA A N 1
ATOM 1409 C CA . ALA A 1 174 ? 28.237 -19.054 1.577 1.00 49.12 174 ALA A CA 1
ATOM 1410 C C . ALA A 1 174 ? 27.612 -18.916 0.125 1.00 49.12 174 ALA A C 1
ATOM 1412 O O . ALA A 1 174 ? 27.163 -19.916 -0.406 1.00 49.12 174 ALA A O 1
ATOM 1413 N N . GLU A 1 175 ? 27.640 -17.799 -0.637 1.00 49.53 175 GLU A N 1
ATOM 1414 C CA . GLU A 1 175 ? 26.818 -17.671 -1.899 1.00 49.53 175 GLU A CA 1
ATOM 1415 C C . GLU A 1 175 ? 27.400 -17.939 -3.327 1.00 49.53 175 GLU A C 1
ATOM 1417 O O . GLU A 1 175 ? 28.426 -17.375 -3.693 1.00 49.53 175 GLU A O 1
ATOM 1422 N N . GLU A 1 176 ? 26.608 -18.619 -4.195 1.00 41.00 176 GLU A N 1
ATOM 1423 C CA . GLU A 1 176 ? 26.579 -18.547 -5.692 1.00 41.00 176 GLU A CA 1
ATOM 1424 C C . GLU A 1 176 ? 25.161 -18.843 -6.265 1.00 41.00 176 GLU A C 1
ATOM 1426 O O . GLU A 1 176 ? 24.323 -19.442 -5.592 1.00 41.00 176 GLU A O 1
ATOM 1431 N N . GLU A 1 177 ? 24.871 -18.455 -7.523 1.00 40.25 177 GLU A N 1
ATOM 1432 C CA . GLU A 1 177 ? 23.570 -18.635 -8.229 1.00 40.25 177 GLU A CA 1
ATOM 1433 C C . GLU A 1 177 ? 22.320 -18.209 -7.413 1.00 40.25 177 GLU A C 1
ATOM 1435 O O . GLU A 1 177 ? 21.201 -18.685 -7.624 1.00 40.25 177 GLU A O 1
ATOM 1440 N N . GLY A 1 178 ? 22.496 -17.293 -6.455 1.00 41.47 178 GLY A N 1
ATOM 1441 C CA . GLY A 1 178 ? 21.450 -16.873 -5.521 1.00 41.47 178 GLY A CA 1
ATOM 1442 C C . GLY A 1 178 ? 21.108 -17.915 -4.445 1.00 41.47 178 GLY A C 1
ATOM 1443 O O . GLY A 1 178 ? 19.942 -18.019 -4.053 1.00 41.47 178 GLY A O 1
ATOM 1444 N N . LYS A 1 179 ? 22.073 -18.716 -3.990 1.00 37.72 179 LYS A N 1
ATOM 1445 C CA . LYS A 1 179 ? 22.010 -19.615 -2.816 1.00 37.72 179 LYS A CA 1
ATOM 1446 C C . LYS A 1 179 ? 23.055 -19.194 -1.787 1.00 37.72 179 LYS A C 1
ATOM 1448 O O . LYS A 1 179 ? 23.959 -18.491 -2.181 1.00 37.72 179 LYS A O 1
ATOM 1453 N N . VAL A 1 180 ? 22.986 -19.729 -0.563 1.00 45.69 180 VAL A N 1
ATOM 1454 C CA . VAL A 1 180 ? 23.996 -19.666 0.523 1.00 45.69 180 VAL A CA 1
ATOM 1455 C C . VAL A 1 180 ? 24.432 -21.146 0.847 1.00 45.69 180 VAL A C 1
ATOM 1457 O O . VAL A 1 180 ? 23.557 -22.008 0.808 1.00 45.69 180 VAL A O 1
ATOM 1460 N N . TYR A 1 181 ? 25.724 -21.475 1.084 1.00 48.03 181 TYR A N 1
ATOM 1461 C CA . TYR A 1 181 ? 26.424 -22.808 1.103 1.00 48.03 181 TYR A CA 1
ATOM 1462 C C . TYR A 1 181 ? 27.279 -23.130 2.381 1.00 48.03 181 TYR A C 1
ATOM 1464 O O . TYR A 1 181 ? 26.679 -23.668 3.286 1.00 48.03 181 TYR A O 1
ATOM 1472 N N . ASP A 1 182 ? 28.614 -22.881 2.471 1.00 41.47 182 ASP A N 1
ATOM 1473 C CA . ASP A 1 182 ? 29.469 -22.707 3.701 1.00 41.47 182 ASP A CA 1
ATOM 1474 C C . ASP A 1 182 ? 30.961 -22.350 3.392 1.00 41.47 182 ASP A C 1
ATOM 1476 O O . ASP A 1 182 ? 31.403 -22.525 2.262 1.00 41.47 182 ASP A O 1
ATOM 1480 N N . VAL A 1 183 ? 31.744 -21.926 4.409 1.00 46.31 183 VAL A N 1
ATOM 1481 C CA . VAL A 1 183 ? 33.202 -22.159 4.551 1.00 46.31 183 VAL A CA 1
ATOM 1482 C C . VAL A 1 183 ? 33.484 -23.069 5.749 1.00 46.31 183 VAL A C 1
ATOM 1484 O O . VAL A 1 183 ? 33.498 -22.596 6.890 1.00 46.31 183 VAL A O 1
ATOM 1487 N N . ALA A 1 184 ? 33.876 -24.304 5.442 1.00 44.16 184 ALA A N 1
ATOM 1488 C CA . ALA A 1 184 ? 34.736 -25.132 6.276 1.00 44.16 184 ALA A CA 1
ATOM 1489 C C . ALA A 1 184 ? 35.835 -25.766 5.391 1.00 44.16 184 ALA A C 1
ATOM 1491 O O . ALA A 1 184 ? 35.556 -26.623 4.560 1.00 44.16 184 ALA A O 1
ATOM 1492 N N . ASP A 1 185 ? 37.066 -25.286 5.592 1.00 47.34 185 ASP A N 1
ATOM 1493 C CA . ASP A 1 185 ? 38.364 -25.678 5.005 1.00 47.34 185 ASP A CA 1
ATOM 1494 C C . ASP A 1 185 ? 38.586 -25.647 3.465 1.00 47.34 185 ASP A C 1
ATOM 1496 O O . ASP A 1 185 ? 38.381 -26.603 2.719 1.00 47.34 185 ASP A O 1
ATOM 1500 N N . ASP A 1 186 ? 39.192 -24.527 3.049 1.00 49.94 186 ASP A N 1
ATOM 1501 C CA . ASP A 1 186 ? 40.337 -24.440 2.122 1.00 49.94 186 ASP A CA 1
ATOM 1502 C C . ASP A 1 186 ? 40.162 -24.667 0.601 1.00 49.94 186 ASP A C 1
ATOM 1504 O O . ASP A 1 186 ? 41.124 -24.973 -0.104 1.00 49.94 186 ASP A O 1
ATOM 1508 N N . SER A 1 187 ? 38.976 -24.403 0.032 1.00 50.03 187 SER A N 1
ATOM 1509 C CA . SER A 1 187 ? 38.881 -23.959 -1.383 1.00 50.03 187 SER A CA 1
ATOM 1510 C C . SER A 1 187 ? 37.626 -23.122 -1.711 1.00 50.03 187 SER A C 1
ATOM 1512 O O . SER A 1 187 ? 36.637 -23.641 -2.207 1.00 50.03 187 SER A O 1
ATOM 1514 N N . GLU A 1 188 ? 37.744 -21.808 -1.467 1.00 49.91 188 GLU A N 1
ATOM 1515 C CA . GLU A 1 188 ? 36.882 -20.665 -1.864 1.00 49.91 188 GLU A CA 1
ATOM 1516 C C . GLU A 1 188 ? 35.355 -20.660 -1.557 1.00 49.91 188 GLU A C 1
ATOM 1518 O O . GLU A 1 188 ? 34.615 -21.582 -1.879 1.00 49.91 188 GLU A O 1
ATOM 1523 N N . TRP A 1 189 ? 34.921 -19.484 -1.047 1.00 40.78 189 TRP A N 1
ATOM 1524 C CA . TRP A 1 189 ? 33.585 -18.825 -1.047 1.00 40.78 189 TRP A CA 1
ATOM 1525 C C . TRP A 1 189 ? 32.859 -18.646 0.306 1.00 40.78 189 TRP A C 1
ATOM 1527 O O . TRP A 1 189 ? 32.546 -19.617 0.974 1.00 40.78 189 TRP A O 1
ATOM 1537 N N . LYS A 1 190 ? 32.502 -17.391 0.674 1.00 44.25 190 LYS A N 1
ATOM 1538 C CA . LYS A 1 190 ? 31.501 -17.026 1.718 1.00 44.25 190 LYS A CA 1
ATOM 1539 C C . LYS A 1 190 ? 30.665 -15.797 1.324 1.00 44.25 190 LYS A C 1
ATOM 1541 O O . LYS A 1 190 ? 31.182 -14.884 0.689 1.00 44.25 190 LYS A O 1
ATOM 1546 N N . ALA A 1 191 ? 29.381 -15.777 1.695 1.00 39.88 191 ALA A N 1
ATOM 1547 C CA . ALA A 1 191 ? 28.456 -14.643 1.576 1.00 39.88 191 ALA A CA 1
ATOM 1548 C C . ALA A 1 191 ? 27.223 -14.853 2.482 1.00 39.88 191 ALA A C 1
ATOM 1550 O O . ALA A 1 191 ? 26.949 -15.972 2.913 1.00 39.88 191 ALA A O 1
ATOM 1551 N N . VAL A 1 192 ? 26.599 -13.736 2.876 1.00 43.88 192 VAL A N 1
ATOM 1552 C CA . VAL A 1 192 ? 26.073 -13.534 4.240 1.00 43.88 192 VAL A CA 1
ATOM 1553 C C . VAL A 1 192 ? 24.891 -12.534 4.236 1.00 43.88 192 VAL A C 1
ATOM 1555 O O . VAL A 1 192 ? 25.031 -11.396 4.684 1.00 43.88 192 VAL A O 1
ATOM 1558 N N . GLY A 1 193 ? 23.730 -12.890 3.668 1.00 42.28 193 GLY A N 1
ATOM 1559 C CA . GLY A 1 193 ? 22.584 -11.963 3.609 1.00 42.28 193 GLY A CA 1
ATOM 1560 C C . GLY A 1 193 ? 21.226 -12.584 3.260 1.00 42.28 193 GLY A C 1
ATOM 1561 O O . GLY A 1 193 ? 21.140 -13.576 2.541 1.00 42.28 193 GLY A O 1
ATOM 1562 N N . GLU A 1 194 ? 20.145 -11.986 3.774 1.00 40.19 194 GLU A N 1
ATOM 1563 C CA . GLU A 1 194 ? 18.785 -12.536 3.684 1.00 40.19 194 GLU A CA 1
ATOM 1564 C C . GLU A 1 194 ? 18.255 -12.648 2.245 1.00 40.19 194 GLU A C 1
ATOM 1566 O O . GLU A 1 194 ? 17.872 -11.660 1.605 1.00 40.19 194 GLU A O 1
ATOM 1571 N N . LYS A 1 195 ? 18.094 -13.887 1.767 1.00 43.94 195 LYS A N 1
ATOM 1572 C CA . LYS A 1 195 ? 17.264 -14.167 0.594 1.00 43.94 195 LYS A CA 1
ATOM 1573 C C . LYS A 1 195 ? 15.786 -14.116 0.981 1.00 43.94 195 LYS A C 1
ATOM 1575 O O . LYS A 1 195 ? 15.177 -15.139 1.283 1.00 43.94 195 LYS A O 1
ATOM 1580 N N . ILE A 1 196 ? 15.217 -12.917 0.904 1.00 45.34 196 ILE A N 1
ATOM 1581 C CA . ILE A 1 196 ? 13.777 -12.651 0.976 1.00 45.34 196 ILE A CA 1
ATOM 1582 C C . ILE A 1 196 ? 13.046 -13.560 -0.033 1.00 45.34 196 ILE A C 1
ATOM 1584 O O . ILE A 1 196 ? 13.128 -13.347 -1.248 1.00 45.34 196 ILE A O 1
ATOM 1588 N N . ARG A 1 197 ? 12.352 -14.598 0.458 1.00 52.06 197 ARG A N 1
ATOM 1589 C CA . ARG A 1 197 ? 11.610 -15.548 -0.389 1.00 52.06 197 ARG A CA 1
ATOM 1590 C C . ARG A 1 197 ? 10.178 -15.082 -0.579 1.00 52.06 197 ARG A C 1
ATOM 1592 O O . ARG A 1 197 ? 9.461 -14.927 0.404 1.00 52.06 197 ARG A O 1
ATOM 1599 N N . ILE A 1 198 ? 9.735 -14.938 -1.827 1.00 53.25 198 ILE A N 1
ATOM 1600 C CA . ILE A 1 198 ? 8.307 -14.817 -2.154 1.00 53.25 198 ILE A CA 1
ATOM 1601 C C . ILE A 1 198 ? 7.609 -16.109 -1.715 1.00 53.25 198 ILE A C 1
ATOM 1603 O O . ILE A 1 198 ? 7.953 -17.196 -2.182 1.00 53.25 198 ILE A O 1
ATOM 1607 N N . ASN A 1 199 ? 6.630 -15.984 -0.821 1.00 48.91 199 ASN A N 1
ATOM 1608 C CA . ASN A 1 199 ? 5.840 -17.100 -0.329 1.00 48.91 199 ASN A CA 1
ATOM 1609 C C . ASN A 1 199 ? 4.834 -17.526 -1.405 1.00 48.91 199 ASN A C 1
ATOM 1611 O O . ASN A 1 199 ? 3.958 -16.753 -1.809 1.00 48.91 199 ASN A O 1
ATOM 1615 N N . ILE A 1 200 ? 4.980 -18.760 -1.883 1.00 39.66 200 ILE A N 1
ATOM 1616 C CA . ILE A 1 200 ? 4.067 -19.381 -2.840 1.00 39.66 200 ILE A CA 1
ATOM 1617 C C . ILE A 1 200 ? 3.167 -20.344 -2.064 1.00 39.66 200 ILE A C 1
ATOM 1619 O O . ILE A 1 200 ? 3.524 -21.507 -1.871 1.00 39.66 200 ILE A O 1
ATOM 1623 N N . ARG A 1 201 ? 2.014 -19.835 -1.618 1.00 33.66 201 ARG A N 1
ATOM 1624 C CA . ARG A 1 201 ? 0.878 -20.630 -1.128 1.00 33.66 201 ARG A CA 1
ATOM 1625 C C . ARG A 1 201 ? -0.239 -20.618 -2.164 1.00 33.66 201 ARG A C 1
ATOM 1627 O O . ARG A 1 201 ? -0.462 -19.529 -2.738 1.00 33.66 201 ARG A O 1
#

Radius of gyration: 19.85 Å; Cα contacts (8 Å, |Δi|>4): 218; chains: 1; bounding box: 61×44×42 Å

pLDDT: mean 83.34, std 19.91, range [33.66, 98.0]

Secondary structure (DSSP, 8-state):
--TTPPP--GGGTS---HHHHHHHHHHHHTT--HHHHHHHHHHTTTT--S-HHHHHHHHHHHHHHHHTT--HHHHHHHHHS-HHHHHHHHHHHHHHH-HHHHHHIIIIIHHHHHHT--B--HHHHHHHHHHHHHH-HHHHTS-HHHHHHHHHHHHHHHHHHTEE--PPPTTS--EETTEE--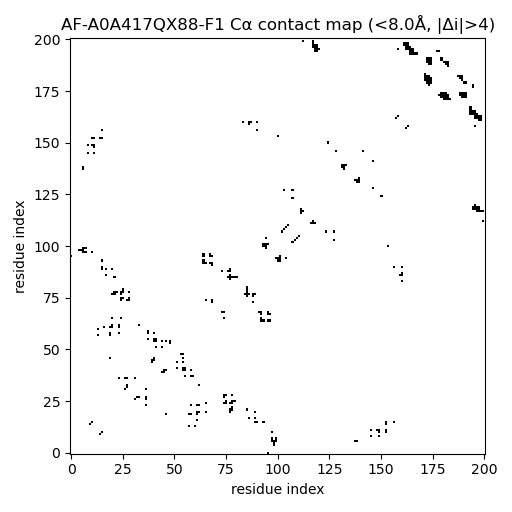--SSS---------EEP--

Nearest PDB structures (foldseek):
  7zge-assembly2_B  TM=8.446E-01  e=1.478E-06  Escherichia fergusonii ATCC 35469
  3bhw-assembly2_B  TM=8.258E-01  e=6.233E-05  Paramagnetospirillum magneticum AMB-1
  7zge-assembly3_C  TM=8.343E-01  e=6.575E-05  Escherichia fergusonii ATCC 35469
  3bhw-assembly1_A  TM=8.198E-01  e=6.233E-05  Paramagnetospirillum magneticum AMB-1
  4f35-assembly1_C  TM=2.149E-01  e=8.875E+00  Vibrio cholerae